Protein AF-0000000084465884 (afdb_homodimer)

Secondary structure (DSSP, 8-state):
-PPPHHHHHHHHHHHHHHHHTSGGGGGGEEEEEEEEETTEEEEHHHHHHHHHHHHTTTEEEEEEEEEEEEB-TT-TTEEEEEEEEEEEETTT--EEEEEEEEEEEEEETTEEEEEEEEE---HHHHHHHHT------/-PPPHHHHHHHHHHHHHHHHTSGGGGGGEEEEEEEEETTEEEEHHHHHHHHHHHHTTTEEEEEEEEEEEEB-TT-TTEEEEEEEEEEEETTT--EEEEEEEEEEEEEETTEEEEEEEEE---HHHHHHHHT------

Structure (mmCIF, N/CA/C/O backbone):
data_AF-0000000084465884-model_v1
#
loop_
_entity.id
_entity.type
_entity.pdbx_description
1 polymer 'SnoaL-like domain-containing protein'
#
loop_
_atom_site.group_PDB
_atom_site.id
_atom_site.type_symbol
_atom_site.label_atom_id
_atom_site.label_alt_id
_atom_site.label_comp_id
_atom_site.label_asym_id
_atom_site.label_entity_id
_atom_site.label_seq_id
_atom_site.pdbx_PDB_ins_code
_atom_site.Cartn_x
_atom_site.Cartn_y
_atom_site.Cartn_z
_atom_site.occupancy
_atom_site.B_iso_or_equiv
_atom_site.auth_seq_id
_atom_site.auth_comp_id
_atom_site.auth_asym_id
_atom_site.auth_atom_id
_atom_site.pdbx_PDB_model_num
ATOM 1 N N . MET A 1 1 ? -11.398 6.207 -17.531 1 65.5 1 MET A N 1
ATOM 2 C CA . MET A 1 1 ? -11.453 4.797 -17.906 1 65.5 1 MET A CA 1
ATOM 3 C C . MET A 1 1 ? -12.055 3.953 -16.797 1 65.5 1 MET A C 1
ATOM 5 O O . MET A 1 1 ? -11.875 4.266 -15.617 1 65.5 1 MET A O 1
ATOM 9 N N . SER A 1 2 ? -13.055 3.006 -17.219 1 83.06 2 SER A N 1
ATOM 10 C CA . SER A 1 2 ? -13.742 2.141 -16.266 1 83.06 2 SER A CA 1
ATOM 11 C C . SER A 1 2 ? -13.125 0.746 -16.234 1 83.06 2 SER A C 1
ATOM 13 O O . SER A 1 2 ? -12.422 0.354 -17.172 1 83.06 2 SER A O 1
ATOM 15 N N . LEU A 1 3 ? -13.141 0.113 -15.148 1 89.25 3 LEU A N 1
ATOM 16 C CA . LEU A 1 3 ? -12.719 -1.274 -14.984 1 89.25 3 LEU A CA 1
ATOM 17 C C . LEU A 1 3 ? -13.555 -2.201 -15.859 1 89.25 3 LEU A C 1
ATOM 19 O O . LEU A 1 3 ? -14.781 -2.242 -15.742 1 89.25 3 LEU A O 1
ATOM 23 N N . SER A 1 4 ? -12.875 -2.895 -16.812 1 91.31 4 SER A N 1
ATOM 24 C CA . SER A 1 4 ? -13.609 -3.83 -17.656 1 91.31 4 SER A CA 1
ATOM 25 C C . SER A 1 4 ? -14.016 -5.078 -16.875 1 91.31 4 SER A C 1
ATOM 27 O O . SER A 1 4 ? -13.305 -5.5 -15.961 1 91.31 4 SER A O 1
ATOM 29 N N . PRO A 1 5 ? -15.125 -5.715 -17.266 1 93.88 5 PRO A N 1
ATOM 30 C CA . PRO A 1 5 ? -15.523 -6.961 -16.609 1 93.88 5 PRO A CA 1
ATOM 31 C C . PRO A 1 5 ? -14.461 -8.055 -16.703 1 93.88 5 PRO A C 1
ATOM 33 O O . PRO A 1 5 ? -14.297 -8.844 -15.781 1 93.88 5 PRO A O 1
ATOM 36 N N . GLU A 1 6 ? -13.781 -8.078 -17.859 1 94.38 6 GLU A N 1
ATOM 37 C CA . GLU A 1 6 ? -12.742 -9.086 -18.062 1 94.38 6 GLU A CA 1
ATOM 38 C C . GLU A 1 6 ? -11.586 -8.883 -17.078 1 94.38 6 GLU A C 1
ATOM 40 O O . GLU A 1 6 ? -11.102 -9.844 -16.484 1 94.38 6 GLU A O 1
ATOM 45 N N . ARG A 1 7 ? -11.156 -7.672 -16.969 1 95.25 7 ARG A N 1
ATOM 46 C CA . ARG A 1 7 ? -10.07 -7.367 -16.047 1 95.25 7 ARG A CA 1
ATOM 47 C C . ARG A 1 7 ? -10.484 -7.629 -14.609 1 95.25 7 ARG A C 1
ATOM 49 O O . ARG A 1 7 ? -9.695 -8.141 -13.812 1 95.25 7 ARG A O 1
ATOM 56 N N . LYS A 1 8 ? -11.703 -7.254 -14.289 1 95.94 8 LYS A N 1
ATOM 57 C CA . LYS A 1 8 ? -12.227 -7.527 -12.953 1 95.94 8 LYS A CA 1
ATOM 58 C C . LYS A 1 8 ? -12.203 -9.023 -12.648 1 95.94 8 LYS A C 1
ATOM 60 O O . LYS A 1 8 ? -11.781 -9.438 -11.562 1 95.94 8 LYS A O 1
ATOM 65 N N . ALA A 1 9 ? -12.664 -9.789 -13.555 1 96.88 9 ALA A N 1
ATOM 66 C CA . ALA A 1 9 ? -12.703 -11.242 -13.383 1 96.88 9 ALA A CA 1
ATOM 67 C C . ALA A 1 9 ? -11.297 -11.805 -13.188 1 96.88 9 ALA A C 1
ATOM 69 O O . ALA A 1 9 ? -11.102 -12.734 -12.398 1 96.88 9 ALA A O 1
ATOM 70 N N . LEU A 1 10 ? -10.328 -11.234 -13.953 1 96.88 10 LEU A N 1
ATOM 71 C CA . LEU A 1 10 ? -8.945 -11.672 -13.82 1 96.88 10 LEU A CA 1
ATOM 72 C C . LEU A 1 10 ? -8.414 -11.375 -12.43 1 96.88 10 LEU A C 1
ATOM 74 O O . LEU A 1 10 ? -7.742 -12.219 -11.82 1 96.88 10 LEU A O 1
ATOM 78 N N . VAL A 1 11 ? -8.703 -10.227 -11.898 1 98 11 VAL A N 1
ATOM 79 C CA . VAL A 1 11 ? -8.25 -9.852 -10.562 1 98 11 VAL A CA 1
ATOM 80 C C . VAL A 1 11 ? -8.891 -10.758 -9.516 1 98 11 VAL A C 1
ATOM 82 O O . VAL A 1 11 ? -8.219 -11.25 -8.609 1 98 11 VAL A O 1
ATOM 85 N N . GLU A 1 12 ? -10.188 -10.977 -9.633 1 97.69 12 GLU A N 1
ATOM 86 C CA . GLU A 1 12 ? -10.891 -11.852 -8.703 1 97.69 12 GLU A CA 1
ATOM 87 C C . GLU A 1 12 ? -10.312 -13.258 -8.727 1 97.69 12 GLU A C 1
ATOM 89 O O . GLU A 1 12 ? -10.094 -13.867 -7.68 1 97.69 12 GLU A O 1
ATOM 94 N N . GLU A 1 13 ? -10.039 -13.781 -9.891 1 96.94 13 GLU A N 1
ATOM 95 C CA . GLU A 1 13 ? -9.453 -15.109 -10.016 1 96.94 13 GLU A CA 1
ATOM 96 C C . GLU A 1 13 ? -8.047 -15.156 -9.422 1 96.94 13 GLU A C 1
ATOM 98 O O . GLU A 1 13 ? -7.652 -16.156 -8.828 1 96.94 13 GLU A O 1
ATOM 103 N N . PHE A 1 14 ? -7.285 -14.133 -9.602 1 97.62 14 PHE A N 1
ATOM 104 C CA . PHE A 1 14 ? -5.93 -14.062 -9.062 1 97.62 14 PHE A CA 1
ATOM 105 C C . PHE A 1 14 ? -5.934 -14.281 -7.559 1 97.62 14 PHE A C 1
ATOM 107 O O . PHE A 1 14 ? -5.195 -15.133 -7.051 1 97.62 14 PHE A O 1
ATOM 114 N N . TYR A 1 15 ? -6.777 -13.617 -6.855 1 97.31 15 TYR A N 1
ATOM 115 C CA . TYR A 1 15 ? -6.773 -13.742 -5.402 1 97.31 15 TYR A CA 1
ATOM 116 C C . TYR A 1 15 ? -7.422 -15.047 -4.969 1 97.31 15 TYR A C 1
ATOM 118 O O . TYR A 1 15 ? -7.004 -15.664 -3.984 1 97.31 15 TYR A O 1
ATOM 126 N N . ALA A 1 16 ? -8.453 -15.523 -5.699 1 95.62 16 ALA A N 1
ATOM 127 C CA . ALA A 1 16 ? -9.047 -16.828 -5.402 1 95.62 16 ALA A CA 1
ATOM 128 C C . ALA A 1 16 ? -8.023 -17.938 -5.555 1 95.62 16 ALA A C 1
ATOM 130 O O . ALA A 1 16 ? -7.938 -18.828 -4.707 1 95.62 16 ALA A O 1
ATOM 131 N N . SER A 1 17 ? -7.25 -17.891 -6.629 1 94.81 17 SER A N 1
ATOM 132 C CA . SER A 1 17 ? -6.23 -18.906 -6.859 1 94.81 17 SER A CA 1
ATOM 133 C C . SER A 1 17 ? -5.105 -18.812 -5.836 1 94.81 17 SER A C 1
ATOM 135 O O . SER A 1 17 ? -4.523 -19.812 -5.445 1 94.81 17 SER A O 1
ATOM 137 N N . SER A 1 18 ? -4.742 -17.625 -5.449 1 93.75 18 SER A N 1
ATOM 138 C CA . SER A 1 18 ? -3.756 -17.422 -4.391 1 93.75 18 SER A CA 1
ATOM 139 C C . SER A 1 18 ? -4.156 -18.172 -3.119 1 93.75 18 SER A C 1
ATOM 141 O O . SER A 1 18 ? -3.322 -18.812 -2.482 1 93.75 18 SER A O 1
ATOM 143 N N . ASP A 1 19 ? -5.434 -18.094 -2.793 1 94.31 19 ASP A N 1
ATOM 144 C CA . ASP A 1 19 ? -5.945 -18.703 -1.575 1 94.31 19 ASP A CA 1
ATOM 145 C C . ASP A 1 19 ? -5.984 -20.234 -1.709 1 94.31 19 ASP A C 1
ATOM 147 O O . ASP A 1 19 ? -5.789 -20.953 -0.727 1 94.31 19 ASP A O 1
ATOM 151 N N . ARG A 1 20 ? -6.266 -20.719 -2.922 1 90.56 20 ARG A N 1
ATOM 152 C CA . ARG A 1 20 ? -6.301 -22.172 -3.148 1 90.56 20 ARG A CA 1
ATOM 153 C C . ARG A 1 20 ? -4.91 -22.781 -2.992 1 90.56 20 ARG A C 1
ATOM 155 O O . ARG A 1 20 ? -4.781 -23.969 -2.744 1 90.56 20 ARG A O 1
ATOM 162 N N . ALA A 1 21 ? -3.934 -21.969 -3.154 1 83 21 ALA A N 1
ATOM 163 C CA . ALA A 1 21 ? -2.543 -22.375 -2.951 1 83 21 ALA A CA 1
ATOM 164 C C . ALA A 1 21 ? -2.174 -23.547 -3.863 1 83 21 ALA A C 1
ATOM 166 O O . ALA A 1 21 ? -1.492 -24.484 -3.438 1 83 21 ALA A O 1
ATOM 167 N N . ASP A 1 22 ? -2.68 -23.578 -4.98 1 83.88 22 ASP A N 1
ATOM 168 C CA . ASP A 1 22 ? -2.277 -24.625 -5.918 1 83.88 22 ASP A CA 1
ATOM 169 C C . ASP A 1 22 ? -1.574 -24.016 -7.137 1 83.88 22 ASP A C 1
ATOM 171 O O . ASP A 1 22 ? -1.42 -22.797 -7.238 1 83.88 22 ASP A O 1
ATOM 175 N N . ASP A 1 23 ? -1.144 -24.844 -8.094 1 86.81 23 ASP A N 1
ATOM 176 C CA . ASP A 1 23 ? -0.248 -24.422 -9.172 1 86.81 23 ASP A CA 1
ATOM 177 C C . ASP A 1 23 ? -0.99 -23.578 -10.211 1 86.81 23 ASP A C 1
AT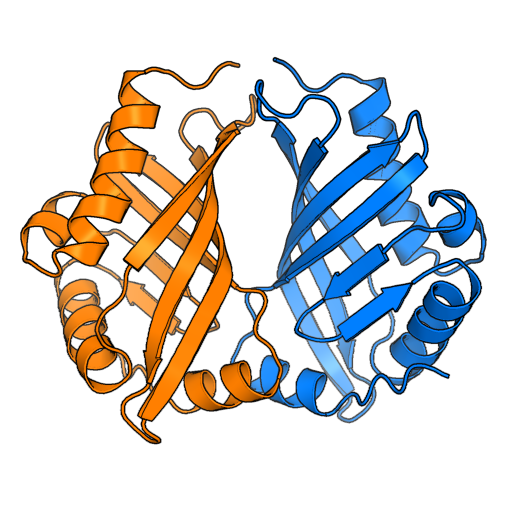OM 179 O O . ASP A 1 23 ? -0.367 -22.938 -11.055 1 86.81 23 ASP A O 1
ATOM 183 N N . SER A 1 24 ? -2.271 -23.594 -10.109 1 90.94 24 SER A N 1
ATOM 184 C CA . SER A 1 24 ? -2.996 -22.766 -11.07 1 90.94 24 SER A CA 1
ATOM 185 C C . SER A 1 24 ? -2.652 -21.281 -10.898 1 90.94 24 SER A C 1
ATOM 187 O O . SER A 1 24 ? -2.773 -20.5 -11.844 1 90.94 24 SER A O 1
ATOM 189 N N . TRP A 1 25 ? -2.283 -20.906 -9.703 1 95.44 25 TRP A N 1
ATOM 190 C CA . TRP A 1 25 ? -1.841 -19.531 -9.422 1 95.44 25 TRP A CA 1
ATOM 191 C C . TRP A 1 25 ? -0.67 -19.156 -10.312 1 95.44 25 TRP A C 1
ATOM 193 O O . TRP A 1 25 ? -0.617 -18.031 -10.828 1 95.44 25 TRP A O 1
ATOM 203 N N . LEU A 1 26 ? 0.234 -20.062 -10.57 1 95.81 26 LEU A N 1
ATOM 204 C CA . LEU A 1 26 ? 1.413 -19.797 -11.391 1 95.81 26 LEU A CA 1
ATOM 205 C C . LEU A 1 26 ? 1.019 -19.516 -12.836 1 95.81 26 LEU A C 1
ATOM 207 O O . LEU A 1 26 ? 1.711 -18.766 -13.531 1 95.81 26 LEU A O 1
ATOM 211 N N . ASP A 1 27 ? -0.089 -20.047 -13.242 1 95.69 27 ASP A N 1
ATOM 212 C CA . ASP A 1 27 ? -0.541 -19.906 -14.617 1 95.69 27 ASP A CA 1
ATOM 213 C C . ASP A 1 27 ? -1.027 -18.484 -14.883 1 95.69 27 ASP A C 1
ATOM 215 O O . ASP A 1 27 ? -1.216 -18.094 -16.047 1 95.69 27 ASP A O 1
ATOM 219 N N . MET A 1 28 ? -1.22 -17.719 -13.914 1 97.44 28 MET A N 1
ATOM 220 C CA . MET A 1 28 ? -1.746 -16.359 -14.062 1 97.44 28 MET A CA 1
ATOM 221 C C . MET A 1 28 ? -0.644 -15.391 -14.469 1 97.44 28 MET A C 1
ATOM 223 O O . MET A 1 28 ? -0.926 -14.266 -14.891 1 97.44 28 MET A O 1
ATOM 227 N N . PHE A 1 29 ? 0.603 -15.828 -14.445 1 98.19 29 PHE A N 1
ATOM 228 C CA . PHE A 1 29 ? 1.726 -14.914 -14.625 1 98.19 29 PHE A CA 1
ATOM 229 C C . PHE A 1 29 ? 2.418 -15.164 -15.961 1 98.19 29 PHE A C 1
ATOM 231 O O . PHE A 1 29 ? 2.387 -16.281 -16.484 1 98.19 29 PHE A O 1
ATOM 238 N N . THR A 1 30 ? 3.008 -14.102 -16.516 1 98.5 30 THR A N 1
ATOM 239 C CA . THR A 1 30 ? 3.967 -14.297 -17.594 1 98.5 30 THR A CA 1
ATOM 240 C C . THR A 1 30 ? 5.207 -15.031 -17.094 1 98.5 30 THR A C 1
ATOM 242 O O . THR A 1 30 ? 5.523 -14.984 -15.906 1 98.5 30 THR A O 1
ATOM 245 N N . PRO A 1 31 ? 5.945 -15.656 -17.953 1 97.62 31 PRO A N 1
ATOM 246 C CA . PRO A 1 31 ? 7.102 -16.438 -17.516 1 97.62 31 PRO A CA 1
ATOM 247 C C . PRO A 1 31 ? 8.188 -15.586 -16.875 1 97.62 31 PRO A C 1
ATOM 249 O O . PRO A 1 31 ? 9 -16.094 -16.094 1 97.62 31 PRO A O 1
ATOM 252 N N . ASP A 1 32 ? 8.203 -14.305 -17.188 1 97.56 32 ASP A N 1
ATOM 253 C CA . ASP A 1 32 ? 9.227 -13.414 -16.656 1 97.56 32 ASP A CA 1
ATOM 254 C C . ASP A 1 32 ? 8.648 -12.469 -15.602 1 97.56 32 ASP A C 1
ATOM 256 O O . ASP A 1 32 ? 9.203 -11.398 -15.344 1 97.56 32 ASP A O 1
ATOM 260 N N . CYS A 1 33 ? 7.551 -12.797 -15.039 1 97.88 33 CYS A N 1
ATOM 261 C CA . CYS A 1 33 ? 6.863 -11.938 -14.086 1 97.88 33 CYS A CA 1
ATOM 262 C C . CYS A 1 33 ? 7.777 -11.578 -12.914 1 97.88 33 CYS A C 1
ATOM 264 O O . CYS A 1 33 ? 8.719 -12.312 -12.617 1 97.88 33 CYS A O 1
ATOM 266 N N . VAL A 1 34 ? 7.52 -10.445 -12.32 1 96.56 34 VAL A N 1
ATOM 267 C CA . VAL A 1 34 ? 8.203 -10 -11.109 1 96.56 34 VAL A CA 1
ATOM 268 C C . VAL A 1 34 ? 7.176 -9.742 -10.008 1 96.56 34 VAL A C 1
ATOM 270 O O . VAL A 1 34 ? 6.16 -9.078 -10.234 1 96.56 34 VAL A O 1
ATOM 273 N N . ILE A 1 35 ? 7.406 -10.297 -8.812 1 93.88 35 ILE A N 1
ATOM 274 C CA . ILE A 1 35 ? 6.648 -9.945 -7.621 1 93.88 35 ILE A CA 1
ATOM 275 C C . ILE A 1 35 ? 7.555 -9.219 -6.629 1 93.88 35 ILE A C 1
ATOM 277 O O . ILE A 1 35 ? 8.68 -9.656 -6.371 1 93.88 35 ILE A O 1
ATOM 281 N N . ASP A 1 36 ? 7.074 -8.078 -6.219 1 89.69 36 ASP A N 1
ATOM 282 C CA . ASP A 1 36 ? 7.762 -7.293 -5.191 1 89.69 36 ASP A CA 1
ATOM 283 C C . ASP A 1 36 ? 6.898 -7.152 -3.939 1 89.69 36 ASP A C 1
ATOM 285 O O . ASP A 1 36 ? 5.75 -6.715 -4.016 1 89.69 36 ASP A O 1
ATOM 289 N N . PHE A 1 37 ? 7.516 -7.562 -2.787 1 79.94 37 PHE A N 1
ATOM 290 C CA . PHE A 1 37 ? 6.824 -7.488 -1.507 1 79.94 37 PHE A CA 1
ATOM 291 C C . PHE A 1 37 ? 7.801 -7.191 -0.376 1 79.94 37 PHE A C 1
ATOM 293 O O . PHE A 1 37 ? 8.617 -8.039 -0.016 1 79.94 37 PHE A O 1
ATOM 300 N N . SER A 1 38 ? 7.613 -6.012 0.202 1 67.25 38 SER A N 1
ATOM 301 C CA . SER A 1 38 ? 8.297 -5.672 1.442 1 67.25 38 SER A CA 1
ATOM 302 C C . SER A 1 38 ? 9.766 -6.082 1.394 1 67.25 38 SER A C 1
ATOM 304 O O . SER A 1 38 ? 10.266 -6.742 2.307 1 67.25 38 SER A O 1
ATOM 306 N N . GLY A 1 39 ? 10.461 -5.762 0.298 1 67.19 39 GLY A N 1
ATOM 307 C CA . GLY A 1 39 ? 11.883 -6.035 0.191 1 67.19 39 GLY A CA 1
ATOM 308 C C . GLY A 1 39 ? 12.188 -7.391 -0.428 1 67.19 39 GLY A C 1
ATOM 309 O O . GLY A 1 39 ? 13.336 -7.695 -0.732 1 67.19 39 GLY A O 1
ATOM 310 N N . VAL A 1 40 ? 11.234 -8.242 -0.575 1 71.38 40 VAL A N 1
ATOM 311 C CA . VAL A 1 40 ? 11.398 -9.531 -1.248 1 71.38 40 VAL A CA 1
ATOM 312 C C . VAL A 1 40 ? 11.016 -9.398 -2.721 1 71.38 40 VAL A C 1
ATOM 314 O O . VAL A 1 40 ? 9.977 -8.82 -3.049 1 71.38 40 VAL A O 1
ATOM 317 N N . THR A 1 41 ? 11.961 -9.844 -3.539 1 85.81 41 THR A N 1
ATOM 318 C CA . THR A 1 41 ? 11.672 -9.828 -4.969 1 85.81 41 THR A CA 1
ATOM 319 C C . THR A 1 41 ? 11.828 -11.227 -5.562 1 85.81 41 THR A C 1
ATOM 321 O O . THR A 1 41 ? 12.828 -11.906 -5.312 1 85.81 41 THR A O 1
ATOM 324 N N . ALA A 1 42 ? 10.789 -11.758 -6.25 1 91.88 42 ALA A N 1
ATOM 325 C CA . ALA A 1 42 ? 10.82 -13.016 -6.988 1 91.88 42 ALA A CA 1
ATOM 326 C C . ALA A 1 42 ? 10.625 -12.781 -8.484 1 91.88 42 ALA A C 1
ATOM 328 O O . ALA A 1 42 ? 9.805 -11.961 -8.883 1 91.88 42 ALA A O 1
ATOM 329 N N . ARG A 1 43 ? 11.445 -13.5 -9.305 1 95.56 43 ARG A N 1
ATOM 330 C CA . ARG A 1 43 ? 11.391 -13.344 -10.75 1 95.56 43 ARG A CA 1
ATOM 331 C C . ARG A 1 43 ? 11.227 -14.688 -11.445 1 95.56 43 ARG A C 1
ATOM 333 O O . ARG A 1 43 ? 12.016 -15.602 -11.234 1 95.56 43 ARG A O 1
ATOM 340 N N . GLY A 1 44 ? 10.234 -14.656 -12.258 1 95.62 44 GLY A N 1
ATOM 341 C CA . GLY A 1 44 ? 10.039 -15.852 -13.062 1 95.62 44 GLY A CA 1
ATOM 342 C C . GLY A 1 44 ? 9.359 -16.984 -12.305 1 95.62 44 GLY A C 1
ATOM 343 O O . GLY A 1 44 ? 9.281 -16.953 -11.07 1 95.62 44 GLY A O 1
ATOM 344 N N . THR A 1 45 ? 8.938 -17.953 -13.047 1 94.25 45 THR A N 1
ATOM 345 C CA . THR A 1 45 ? 8.078 -19.016 -12.547 1 94.25 45 THR A CA 1
ATOM 346 C C . THR A 1 45 ? 8.766 -19.781 -11.422 1 94.25 45 THR A C 1
ATOM 348 O O . THR A 1 45 ? 8.148 -20.078 -10.391 1 94.25 45 THR A O 1
ATOM 351 N N . GLU A 1 46 ? 9.984 -20.062 -11.562 1 93.19 46 GLU A N 1
ATOM 352 C CA . GLU A 1 46 ? 10.68 -20.875 -10.57 1 93.19 46 GLU A CA 1
ATOM 353 C C . GLU A 1 46 ? 10.836 -20.141 -9.25 1 93.19 46 GLU A C 1
ATOM 355 O O . GLU A 1 46 ? 10.602 -20.703 -8.18 1 93.19 46 GLU A O 1
ATOM 360 N N . GLN A 1 47 ? 11.195 -18.906 -9.367 1 93.5 47 GLN A N 1
ATOM 361 C CA . GLN A 1 47 ? 11.336 -18.141 -8.133 1 93.5 47 GLN A CA 1
ATOM 362 C C . GLN A 1 47 ? 9.977 -17.891 -7.484 1 93.5 47 GLN A C 1
ATOM 364 O O . GLN A 1 47 ? 9.867 -17.859 -6.254 1 93.5 47 GLN A O 1
ATOM 369 N N . LEU A 1 48 ? 8.945 -17.734 -8.281 1 93.25 48 LEU A N 1
ATOM 370 C CA . LEU A 1 48 ? 7.609 -17.578 -7.727 1 93.25 48 LEU A CA 1
ATOM 371 C C . LEU A 1 48 ? 7.164 -18.844 -7 1 93.25 48 LEU A C 1
ATOM 373 O O . LEU A 1 48 ? 6.586 -18.766 -5.914 1 93.25 48 LEU A O 1
ATOM 377 N N . ARG A 1 49 ? 7.445 -19.938 -7.641 1 91.5 49 ARG A N 1
ATOM 378 C CA . ARG A 1 49 ? 7.137 -21.219 -6.992 1 91.5 49 ARG A CA 1
ATOM 379 C C . ARG A 1 49 ? 7.859 -21.328 -5.652 1 91.5 49 ARG A C 1
ATOM 381 O O . ARG A 1 49 ? 7.25 -21.703 -4.645 1 91.5 49 ARG A O 1
ATOM 388 N N . HIS A 1 50 ? 9.102 -21 -5.664 1 90.19 50 HIS A N 1
ATOM 389 C CA . HIS A 1 50 ? 9.906 -21.062 -4.445 1 90.19 50 HIS A CA 1
ATOM 390 C C . HIS A 1 50 ? 9.375 -20.109 -3.381 1 90.19 50 HIS A C 1
ATOM 392 O O . HIS A 1 50 ? 9.312 -20.469 -2.201 1 90.19 50 HIS A O 1
ATOM 398 N N . MET A 1 51 ? 9.023 -18.953 -3.791 1 88.25 51 MET A N 1
ATOM 399 C CA . MET A 1 51 ? 8.461 -17.969 -2.869 1 88.25 51 MET A CA 1
ATOM 400 C C . MET A 1 51 ? 7.219 -18.516 -2.18 1 88.25 51 MET A C 1
ATOM 402 O O . MET A 1 51 ? 7.047 -18.359 -0.971 1 88.25 51 MET A O 1
ATOM 406 N N . ARG A 1 52 ? 6.355 -19.156 -2.936 1 88.44 52 ARG A N 1
ATOM 407 C CA . ARG A 1 52 ? 5.141 -19.734 -2.359 1 88.44 52 ARG A CA 1
ATOM 408 C C . ARG A 1 52 ? 5.477 -20.859 -1.387 1 88.44 52 ARG A C 1
ATOM 410 O O . ARG A 1 52 ? 4.84 -21 -0.34 1 88.44 52 ARG A O 1
ATOM 417 N N . GLU A 1 53 ? 6.465 -21.641 -1.741 1 87.31 53 GLU A N 1
ATOM 418 C CA . GLU A 1 53 ? 6.887 -22.75 -0.88 1 87.31 53 GLU A CA 1
ATOM 419 C C . GLU A 1 53 ? 7.434 -22.234 0.448 1 87.31 53 GLU A C 1
ATOM 421 O O . GLU A 1 53 ? 7.082 -22.75 1.512 1 87.31 53 GLU A O 1
ATOM 426 N N . VAL A 1 54 ? 8.219 -21.25 0.353 1 84.5 54 VAL A N 1
ATOM 427 C CA . VAL A 1 54 ? 8.805 -20.656 1.552 1 84.5 54 VAL A CA 1
ATOM 428 C C . VAL A 1 54 ? 7.719 -19.953 2.365 1 84.5 54 VAL A C 1
ATOM 430 O O . VAL A 1 54 ? 7.676 -20.094 3.592 1 84.5 54 VAL A O 1
ATOM 433 N N . GLY A 1 55 ? 6.832 -19.266 1.6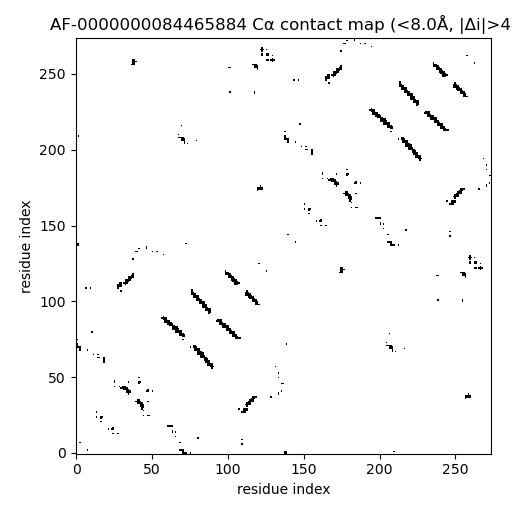89 1 85 55 GLY A N 1
ATOM 434 C CA . GLY A 1 55 ? 5.758 -18.562 2.373 1 85 55 GLY A CA 1
ATOM 435 C C . GLY A 1 55 ? 4.844 -19.484 3.156 1 85 55 GLY A C 1
ATOM 436 O O . GLY A 1 55 ? 4.363 -19.125 4.23 1 85 55 GLY A O 1
ATOM 437 N N . ALA A 1 56 ? 4.746 -20.688 2.65 1 86.75 56 ALA A N 1
ATOM 438 C CA . ALA A 1 56 ? 3.859 -21.656 3.291 1 86.75 56 ALA A CA 1
ATOM 439 C C . ALA A 1 56 ? 4.457 -22.172 4.598 1 86.75 56 ALA A C 1
ATOM 441 O O . ALA A 1 56 ? 3.762 -22.797 5.402 1 86.75 56 ALA A O 1
ATOM 442 N N . LYS A 1 57 ? 5.688 -21.859 4.77 1 87.56 57 LYS A N 1
ATOM 443 C CA . LYS A 1 57 ? 6.336 -22.25 6.02 1 87.56 57 LYS A CA 1
ATOM 444 C C . LYS A 1 57 ? 6.246 -21.141 7.059 1 87.56 57 LYS A C 1
ATOM 446 O O . LYS A 1 57 ? 6.594 -21.344 8.227 1 87.56 57 LYS A O 1
ATOM 451 N N . VAL A 1 58 ? 5.762 -20.031 6.637 1 84.25 58 VAL A N 1
ATOM 452 C CA . VAL A 1 58 ? 5.691 -18.875 7.523 1 84.25 58 VAL A CA 1
ATOM 453 C C . VAL A 1 58 ? 4.234 -18.594 7.883 1 84.25 58 VAL A C 1
ATOM 455 O O . VAL A 1 58 ? 3.91 -18.359 9.047 1 84.25 58 VAL A O 1
ATOM 458 N N . VAL A 1 59 ? 3.395 -18.531 6.922 1 87.94 59 VAL A N 1
ATOM 459 C CA . VAL A 1 59 ? 1.978 -18.25 7.121 1 87.94 59 VAL A CA 1
ATOM 460 C C . VAL A 1 59 ? 1.137 -19.344 6.453 1 87.94 59 VAL A C 1
ATOM 462 O O . VAL A 1 59 ? 1.512 -19.859 5.402 1 87.94 59 VAL A O 1
ATOM 465 N N . GLN A 1 60 ? 0.017 -19.625 7.059 1 91.62 60 GLN A N 1
ATOM 466 C CA . GLN A 1 60 ? -0.952 -20.578 6.52 1 91.62 60 GLN A CA 1
ATOM 467 C C . GLN A 1 60 ? -2.375 -20.047 6.645 1 91.62 60 GLN A C 1
ATOM 469 O O . GLN A 1 60 ? -2.592 -18.969 7.211 1 91.62 60 GLN A O 1
ATOM 474 N N . ASN A 1 61 ? -3.326 -20.781 6.023 1 94.31 61 ASN A N 1
ATOM 475 C CA . ASN A 1 61 ? -4.746 -20.438 6.07 1 94.31 61 ASN A CA 1
ATOM 476 C C . ASN A 1 61 ? -5.004 -19.016 5.586 1 94.31 61 ASN A C 1
ATOM 478 O O . ASN A 1 61 ? -5.719 -18.266 6.238 1 94.31 61 ASN A O 1
ATOM 482 N N . ARG A 1 62 ? -4.348 -18.734 4.602 1 93.81 62 ARG A N 1
ATOM 483 C CA . ARG A 1 62 ? -4.523 -17.406 4.051 1 93.81 62 ARG A CA 1
ATOM 484 C C . ARG A 1 62 ? -5.852 -17.281 3.316 1 93.81 62 ARG A C 1
ATOM 486 O O . ARG A 1 62 ? -6.219 -18.156 2.533 1 93.81 62 ARG A O 1
ATOM 493 N N . VAL A 1 63 ? -6.586 -16.188 3.568 1 96.62 63 VAL A N 1
ATOM 494 C CA . VAL A 1 63 ? -7.816 -15.828 2.867 1 96.62 63 VAL A CA 1
ATOM 495 C C . VAL A 1 63 ? -7.793 -14.352 2.498 1 96.62 63 VAL A C 1
ATOM 497 O O . VAL A 1 63 ? -7.75 -13.484 3.377 1 96.62 63 VAL A O 1
ATOM 500 N N . HIS A 1 64 ? -7.77 -14.086 1.231 1 97.25 64 HIS A N 1
ATOM 501 C CA . HIS A 1 64 ? -7.848 -12.711 0.744 1 97.25 64 HIS A CA 1
ATOM 502 C C . HIS A 1 64 ? -9.297 -12.266 0.578 1 97.25 64 HIS A C 1
ATOM 504 O O . HIS A 1 64 ? -10.125 -13.016 0.05 1 97.25 64 HIS A O 1
ATOM 510 N N . TYR A 1 65 ? -9.586 -11.148 1.009 1 98 65 TYR A N 1
ATOM 511 C CA . TYR A 1 65 ? -10.844 -10.453 0.769 1 98 65 TYR A CA 1
ATOM 512 C C . TYR A 1 65 ? -10.633 -9.227 -0.106 1 98 65 TYR A C 1
ATOM 514 O O . TYR A 1 65 ? -10.07 -8.219 0.346 1 98 65 TYR A O 1
ATOM 522 N N . LEU A 1 66 ? -11.039 -9.367 -1.355 1 98.06 66 LEU A N 1
ATOM 523 C CA . LEU A 1 66 ? -10.938 -8.25 -2.285 1 98.06 66 LEU A CA 1
ATOM 524 C C . LEU A 1 66 ? -12.023 -7.215 -2.006 1 98.06 66 LEU A C 1
ATOM 526 O O . LEU A 1 66 ? -13.211 -7.531 -2.043 1 98.06 66 LEU A O 1
ATOM 530 N N . ASP A 1 67 ? -11.664 -5.988 -1.693 1 97.88 67 ASP A N 1
ATOM 531 C CA . ASP A 1 67 ? -12.633 -4.93 -1.43 1 97.88 67 ASP A CA 1
ATOM 532 C C . ASP A 1 67 ? -12.961 -4.152 -2.705 1 97.88 67 ASP A C 1
ATOM 534 O O . ASP A 1 67 ? -14.125 -4.031 -3.078 1 97.88 67 ASP A O 1
ATOM 538 N N . ASP A 1 68 ? -11.898 -3.635 -3.375 1 97.62 68 ASP A N 1
ATOM 539 C CA . ASP A 1 68 ? -12.109 -2.781 -4.543 1 97.62 68 ASP A CA 1
ATOM 540 C C . ASP A 1 68 ? -10.969 -2.926 -5.543 1 97.62 68 ASP A C 1
ATOM 542 O O . ASP A 1 68 ? -9.859 -3.328 -5.176 1 97.62 68 ASP A O 1
ATOM 546 N N . VAL A 1 69 ? -11.242 -2.625 -6.758 1 98.12 69 VAL A N 1
ATOM 547 C CA . VAL A 1 69 ? -10.266 -2.502 -7.832 1 98.12 69 VAL A CA 1
ATOM 548 C C . VAL A 1 69 ? -10.281 -1.078 -8.391 1 98.12 69 VAL A C 1
ATOM 550 O O . VAL A 1 69 ? -11.352 -0.508 -8.625 1 98.12 69 VAL A O 1
ATOM 553 N N . TRP A 1 70 ? -9.125 -0.526 -8.539 1 97.75 70 TRP A N 1
ATOM 554 C CA . TRP A 1 70 ? -8.93 0.871 -8.914 1 97.75 70 TRP A CA 1
ATOM 555 C C . TRP A 1 70 ? -8.258 0.98 -10.281 1 97.75 70 TRP A C 1
ATOM 557 O O . TRP A 1 70 ? -7.387 0.173 -10.617 1 97.75 70 TRP A O 1
ATOM 567 N N . VAL A 1 71 ? -8.641 1.99 -11.008 1 97.38 71 VAL A N 1
ATOM 568 C CA . VAL A 1 71 ? -8.109 2.156 -12.359 1 97.38 71 VAL A CA 1
ATOM 569 C C . VAL A 1 71 ? -7.504 3.551 -12.508 1 97.38 71 VAL A C 1
ATOM 571 O O . VAL A 1 71 ? -7.789 4.445 -11.711 1 97.38 71 VAL A O 1
ATOM 574 N N . CYS A 1 72 ? -6.613 3.703 -13.391 1 95.88 72 CYS A N 1
ATOM 575 C CA . CYS A 1 72 ? -5.961 4.941 -13.797 1 95.88 72 CYS A CA 1
ATOM 576 C C . CYS A 1 72 ? -5.906 5.055 -15.32 1 95.88 72 CYS A C 1
ATOM 578 O O . CYS A 1 72 ? -5.391 4.164 -15.992 1 95.88 72 CYS A O 1
ATOM 580 N N . GLY A 1 73 ? -6.473 6.129 -15.852 1 91.69 73 GLY A N 1
ATOM 581 C CA . GLY A 1 73 ? -6.539 6.324 -17.297 1 91.69 73 GLY A CA 1
ATOM 582 C C . GLY A 1 73 ? -5.18 6.305 -17.969 1 91.69 73 GLY A C 1
ATOM 583 O O . GLY A 1 73 ? -5.059 5.898 -19.125 1 91.69 73 GLY A O 1
ATOM 584 N N . ARG A 1 74 ? -4.156 6.711 -17.281 1 93.5 74 ARG A N 1
ATOM 585 C CA . ARG A 1 74 ? -2.809 6.793 -17.844 1 93.5 74 ARG A CA 1
ATOM 586 C C . ARG A 1 74 ? -2.152 5.418 -17.906 1 93.5 74 ARG A C 1
ATOM 588 O O . ARG A 1 74 ? -1.111 5.25 -18.547 1 93.5 74 ARG A O 1
ATOM 595 N N . LEU A 1 75 ? -2.744 4.441 -17.234 1 96 75 LEU A N 1
ATOM 596 C CA . LEU A 1 75 ? -2.172 3.104 -17.125 1 96 75 LEU A CA 1
ATOM 597 C C . LEU A 1 75 ? -3.232 2.037 -17.391 1 96 75 LEU A C 1
ATOM 599 O O . LEU A 1 75 ? -3.637 1.32 -16.469 1 96 75 LEU A O 1
ATOM 603 N N . PRO A 1 76 ? -3.637 1.845 -18.578 1 94.12 76 PRO A N 1
ATOM 604 C CA . PRO A 1 76 ? -4.77 0.976 -18.891 1 94.12 76 PRO A CA 1
ATOM 605 C C . PRO A 1 76 ? -4.484 -0.498 -18.609 1 94.12 76 PRO A C 1
ATOM 607 O O . PRO A 1 76 ? -5.418 -1.298 -18.5 1 94.12 76 PRO A O 1
ATOM 610 N N . ASP A 1 77 ? -3.234 -0.852 -18.547 1 96.69 77 ASP A N 1
ATOM 611 C CA . ASP A 1 77 ? -2.906 -2.26 -18.328 1 96.69 77 ASP A CA 1
ATOM 612 C C . ASP A 1 77 ? -2.5 -2.52 -16.891 1 96.69 77 ASP A C 1
ATOM 614 O O . ASP A 1 77 ? -1.831 -3.512 -16.594 1 96.69 77 ASP A O 1
ATOM 618 N N . THR A 1 78 ? -2.779 -1.606 -16.062 1 97.88 78 THR A N 1
ATOM 619 C CA . THR A 1 78 ? -2.461 -1.722 -14.648 1 97.88 78 THR A CA 1
ATOM 620 C C . THR A 1 78 ? -3.689 -1.429 -13.797 1 97.88 78 THR A C 1
ATOM 622 O O . THR A 1 78 ? -4.496 -0.56 -14.133 1 97.88 78 THR A O 1
ATOM 625 N N . VAL A 1 79 ? -3.875 -2.207 -12.742 1 98.31 79 VAL A N 1
ATOM 626 C CA . VAL A 1 79 ? -4.887 -1.89 -11.742 1 98.31 79 VAL A CA 1
ATOM 627 C C . VAL A 1 79 ? -4.266 -1.92 -10.352 1 98.31 79 VAL A C 1
ATOM 629 O O . VAL A 1 79 ? -3.203 -2.518 -10.148 1 98.31 79 VAL A O 1
ATOM 632 N N . LEU A 1 80 ? -4.859 -1.177 -9.43 1 98.5 80 LEU A N 1
ATOM 633 C CA . LEU A 1 80 ? -4.645 -1.419 -8.008 1 98.5 80 LEU A CA 1
ATOM 634 C C . LEU A 1 80 ? -5.809 -2.199 -7.406 1 98.5 80 LEU A C 1
ATOM 636 O O . LEU A 1 80 ? -6.969 -1.946 -7.738 1 98.5 80 LEU A O 1
ATOM 640 N N . ALA A 1 81 ? -5.508 -3.133 -6.59 1 98.56 81 ALA A N 1
ATOM 641 C CA . ALA A 1 81 ? -6.492 -3.875 -5.809 1 98.56 81 ALA A CA 1
ATOM 642 C C . ALA A 1 81 ? -6.316 -3.617 -4.316 1 98.56 81 ALA A C 1
ATOM 644 O O . ALA A 1 81 ? -5.191 -3.59 -3.812 1 98.56 81 ALA A O 1
ATOM 645 N N . THR A 1 82 ? -7.414 -3.309 -3.668 1 97.81 82 THR A N 1
ATOM 646 C CA . THR A 1 82 ? -7.387 -3.176 -2.215 1 97.81 82 THR A CA 1
ATOM 647 C C . THR A 1 82 ? -8.188 -4.297 -1.554 1 97.81 82 THR A C 1
ATOM 649 O O . THR A 1 82 ? -9.18 -4.766 -2.105 1 97.81 82 THR A O 1
ATOM 652 N N . GLY A 1 83 ? -7.727 -4.68 -0.387 1 96.62 83 GLY A N 1
ATOM 653 C CA . GLY A 1 83 ? -8.406 -5.73 0.353 1 96.62 83 GLY A CA 1
ATOM 654 C C . GLY A 1 83 ? -7.781 -6.008 1.708 1 96.62 83 GLY A C 1
ATOM 655 O O . GLY A 1 83 ? -7.074 -5.156 2.256 1 96.62 83 GLY A O 1
ATOM 656 N N . ARG A 1 84 ? -8.188 -7.137 2.279 1 95.88 84 ARG A N 1
ATOM 657 C CA . ARG A 1 84 ? -7.703 -7.645 3.559 1 95.88 84 ARG A CA 1
ATOM 658 C C . ARG A 1 84 ? -7.277 -9.102 3.441 1 95.88 84 ARG A C 1
ATOM 660 O O . ARG A 1 84 ? -7.715 -9.812 2.535 1 95.88 84 ARG A O 1
ATOM 667 N N . ILE A 1 85 ? -6.43 -9.469 4.293 1 94 85 ILE A N 1
ATOM 668 C CA . ILE A 1 85 ? -6.023 -10.867 4.316 1 94 85 ILE A CA 1
ATOM 669 C C . ILE A 1 85 ? -6.082 -11.398 5.746 1 94 85 ILE A C 1
ATOM 671 O O . ILE A 1 85 ? -5.719 -10.695 6.691 1 94 85 ILE A O 1
ATOM 675 N N . ASP A 1 86 ? -6.68 -12.539 5.949 1 95.06 86 ASP A N 1
ATOM 676 C CA . ASP A 1 86 ? -6.52 -13.367 7.145 1 95.06 86 ASP A CA 1
ATOM 677 C C . ASP A 1 86 ? -5.418 -14.406 6.949 1 95.06 86 ASP A C 1
ATOM 679 O O . ASP A 1 86 ? -5.316 -15.016 5.883 1 95.06 86 ASP A O 1
ATOM 683 N N . GLN A 1 87 ? -4.602 -14.484 7.941 1 92.88 87 GLN A N 1
ATOM 684 C CA . GLN A 1 87 ? -3.559 -15.5 7.879 1 92.88 87 GLN A CA 1
ATOM 685 C C . GLN A 1 87 ? -3.111 -15.914 9.281 1 92.88 87 GLN A C 1
ATOM 687 O O . GLN A 1 87 ? -3.297 -15.164 10.242 1 92.88 87 GLN A O 1
ATOM 692 N N . ASP A 1 88 ? -2.57 -17.125 9.328 1 92.75 88 ASP A N 1
ATOM 693 C CA . ASP A 1 88 ? -1.974 -17.641 10.555 1 92.75 88 ASP A CA 1
ATOM 694 C C . ASP A 1 88 ? -0.451 -17.703 10.445 1 92.75 88 ASP A C 1
ATOM 696 O O . ASP A 1 88 ? 0.087 -18.25 9.484 1 92.75 88 ASP A O 1
ATOM 700 N N . ARG A 1 89 ? 0.166 -17.125 11.453 1 89.75 89 ARG A N 1
ATOM 701 C CA . ARG A 1 89 ? 1.622 -17.219 11.492 1 89.75 89 ARG A CA 1
ATOM 702 C C . ARG A 1 89 ? 2.078 -18.484 12.203 1 89.75 89 ARG A C 1
ATOM 704 O O . ARG A 1 89 ? 1.677 -18.734 13.344 1 89.75 89 ARG A O 1
ATOM 711 N N . LEU A 1 90 ? 2.99 -19.156 11.602 1 88.12 90 LEU A N 1
ATOM 712 C CA . LEU A 1 90 ? 3.357 -20.484 12.102 1 88.12 90 LEU A CA 1
ATOM 713 C C . LEU A 1 90 ? 4.312 -20.359 13.289 1 88.12 90 LEU A C 1
ATOM 715 O O . LEU A 1 90 ? 4.207 -21.125 14.25 1 88.12 90 LEU A O 1
ATOM 719 N N . ALA A 1 91 ? 5.18 -19.391 13.273 1 83.81 91 ALA A N 1
ATOM 720 C CA . ALA A 1 91 ? 6.27 -19.312 14.242 1 83.81 91 ALA A CA 1
ATOM 721 C C . ALA A 1 91 ? 5.727 -19.219 15.672 1 83.81 91 ALA A C 1
ATOM 723 O O . ALA A 1 91 ? 6.27 -19.828 16.594 1 83.81 91 ALA A O 1
ATOM 724 N N . ASP A 1 92 ? 4.629 -18.469 15.844 1 87.19 92 ASP A N 1
ATOM 725 C CA . ASP A 1 92 ? 4.125 -18.234 17.203 1 87.19 92 ASP A CA 1
ATOM 726 C C . ASP A 1 92 ? 2.635 -18.562 17.297 1 87.19 92 ASP A C 1
ATOM 728 O O . ASP A 1 92 ? 2.018 -18.375 18.344 1 87.19 92 ASP A O 1
ATOM 732 N N . GLY A 1 93 ? 2.047 -18.953 16.188 1 89.88 93 GLY A N 1
ATOM 733 C CA . GLY A 1 93 ? 0.646 -19.344 16.156 1 89.88 93 GLY A CA 1
ATOM 734 C C . GLY A 1 93 ? -0.3 -18.156 16.141 1 89.88 93 GLY A C 1
ATOM 735 O O . GLY A 1 93 ? -1.517 -18.328 16.25 1 89.88 93 GLY A O 1
ATOM 736 N N . ALA A 1 94 ? 0.224 -17.031 15.961 1 87.94 94 ALA A N 1
ATOM 737 C CA . ALA A 1 94 ? -0.606 -15.82 15.961 1 87.94 94 ALA A CA 1
ATOM 738 C C . ALA A 1 94 ? -1.601 -15.844 14.805 1 87.94 94 ALA A C 1
ATOM 740 O O . ALA A 1 94 ? -1.257 -16.234 13.688 1 87.94 94 ALA A O 1
ATOM 741 N N . LYS A 1 95 ? -2.852 -15.367 15.133 1 93.44 95 LYS A N 1
ATOM 742 C CA . LYS A 1 95 ? -3.895 -15.195 14.125 1 93.44 95 LYS A CA 1
ATOM 743 C C . LYS A 1 95 ? -3.996 -13.742 13.68 1 93.44 95 LYS A C 1
ATOM 745 O O . LYS A 1 95 ? -4.43 -12.883 14.453 1 93.44 95 LYS A O 1
ATOM 750 N N . ILE A 1 96 ? -3.613 -13.5 12.508 1 88.06 96 ILE A N 1
ATOM 751 C CA . ILE A 1 96 ? -3.68 -12.164 11.938 1 88.06 96 ILE A CA 1
ATOM 752 C C . ILE A 1 96 ? -4.957 -12.016 11.109 1 88.06 96 ILE A C 1
ATOM 754 O O . ILE A 1 96 ? -5.215 -12.812 10.203 1 88.06 96 ILE A O 1
ATOM 758 N N . ARG A 1 97 ? -5.742 -11.055 11.477 1 93 97 ARG A N 1
ATOM 759 C CA . ARG A 1 97 ? -7.016 -10.867 10.789 1 93 97 ARG A CA 1
ATOM 760 C C . ARG A 1 97 ? -7.133 -9.453 10.234 1 93 97 ARG A C 1
ATOM 762 O O . ARG A 1 97 ? -6.738 -8.484 10.891 1 93 97 ARG A O 1
ATOM 769 N N . GLY A 1 98 ? -7.613 -9.391 9.086 1 91.38 98 GLY A N 1
ATOM 770 C CA . GLY A 1 98 ? -7.992 -8.109 8.508 1 91.38 98 GLY A CA 1
ATOM 771 C C . GLY A 1 98 ? -6.801 -7.238 8.164 1 91.38 98 GLY A C 1
ATOM 772 O O . GLY A 1 98 ? -6.883 -6.012 8.25 1 91.38 98 GLY A O 1
ATOM 773 N N . LEU A 1 99 ? -5.645 -7.836 7.855 1 88.19 99 LEU A N 1
ATOM 774 C CA . LEU A 1 99 ? -4.492 -7.051 7.422 1 88.19 99 LEU A CA 1
ATOM 775 C C . LEU A 1 99 ? -4.754 -6.41 6.062 1 88.19 99 LEU A C 1
ATOM 777 O O . LEU A 1 99 ? -4.938 -7.113 5.066 1 88.19 99 LEU A O 1
ATOM 781 N N . GLU A 1 100 ? -4.727 -5.109 6.074 1 91.12 100 GLU A N 1
ATOM 782 C CA . GLU A 1 100 ? -5.043 -4.391 4.844 1 91.12 100 GLU A CA 1
ATOM 783 C C . GLU A 1 100 ? -3.846 -4.355 3.898 1 91.12 100 GLU A C 1
ATOM 785 O O . GLU A 1 100 ? -2.701 -4.238 4.344 1 91.12 100 GLU A O 1
ATOM 790 N N . TRP A 1 101 ? -4.137 -4.453 2.65 1 92.06 101 TRP A N 1
ATOM 791 C CA . TRP A 1 101 ? -3.088 -4.426 1.637 1 92.06 101 TRP A CA 1
ATOM 792 C C . TRP A 1 101 ? -3.564 -3.709 0.377 1 92.06 101 TRP A C 1
ATOM 794 O O . TRP A 1 101 ? -4.77 -3.547 0.166 1 92.06 101 TRP A O 1
ATOM 804 N N . VAL A 1 102 ? -2.627 -3.199 -0.402 1 95.44 102 VAL A N 1
ATOM 805 C CA . VAL A 1 102 ? -2.824 -2.748 -1.775 1 95.44 102 VAL A CA 1
ATOM 806 C C . VAL A 1 102 ? -1.907 -3.529 -2.713 1 95.44 102 VAL A C 1
ATOM 808 O O . VAL A 1 102 ? -0.709 -3.66 -2.455 1 95.44 102 VAL A O 1
ATOM 811 N N . GLY A 1 103 ? -2.43 -4.098 -3.709 1 96.62 103 GLY A N 1
ATOM 812 C CA . GLY A 1 103 ? -1.674 -4.77 -4.754 1 96.62 103 GLY A CA 1
ATOM 813 C C . GLY A 1 103 ? -1.688 -4.02 -6.074 1 96.62 103 GLY A C 1
ATOM 814 O O . GLY A 1 103 ? -2.754 -3.664 -6.582 1 96.62 103 GLY A O 1
ATOM 815 N N . ARG A 1 104 ? -0.544 -3.709 -6.57 1 97.62 104 ARG A N 1
ATOM 816 C CA . ARG A 1 104 ? -0.411 -3.176 -7.922 1 97.62 104 ARG A CA 1
ATOM 817 C C . ARG A 1 104 ? -0.187 -4.293 -8.938 1 97.62 104 ARG A C 1
ATOM 819 O O . ARG A 1 104 ? 0.826 -4.996 -8.875 1 97.62 104 ARG A O 1
ATOM 826 N N . ILE A 1 105 ? -1.113 -4.473 -9.836 1 98.5 105 ILE A N 1
ATOM 827 C CA . ILE A 1 105 ? -1.09 -5.57 -10.797 1 98.5 105 ILE A CA 1
ATOM 828 C C . ILE A 1 105 ? -0.908 -5.02 -12.203 1 98.5 105 ILE A C 1
ATOM 830 O O . ILE A 1 105 ? -1.749 -4.262 -12.695 1 98.5 105 ILE A O 1
ATOM 834 N N . GLU A 1 106 ? 0.156 -5.344 -12.836 1 98.5 106 GLU A N 1
ATOM 835 C CA . GLU A 1 106 ? 0.425 -4.984 -14.227 1 98.5 106 GLU A CA 1
ATOM 836 C C . GLU A 1 106 ? 0.223 -6.176 -15.156 1 98.5 106 GLU A C 1
ATOM 838 O O . GLU A 1 106 ? 0.81 -7.238 -14.938 1 98.5 106 GLU A O 1
ATOM 843 N N . PHE A 1 107 ? -0.503 -5.938 -16.172 1 98.44 107 PHE A N 1
ATOM 844 C CA . PHE A 1 107 ? -0.899 -7.031 -17.047 1 98.44 107 PHE A CA 1
ATOM 845 C C . PHE A 1 107 ? -0.148 -6.957 -18.375 1 98.44 107 PHE A C 1
ATOM 847 O O . PHE A 1 107 ? 0.116 -5.867 -18.891 1 98.44 107 PHE A O 1
ATOM 854 N N . ALA A 1 108 ? 0.227 -8.047 -18.891 1 98.31 108 ALA A N 1
ATOM 855 C CA . ALA A 1 108 ? 0.564 -8.289 -20.297 1 98.31 108 ALA A CA 1
ATOM 856 C C . ALA A 1 108 ? -0.464 -9.203 -20.953 1 98.31 108 ALA A C 1
ATOM 858 O O . ALA A 1 108 ? -0.387 -10.43 -20.828 1 98.31 108 ALA A O 1
ATOM 859 N N . GLY A 1 109 ? -1.423 -8.523 -21.688 1 96.56 109 GLY A N 1
ATOM 860 C CA . GLY A 1 109 ? -2.586 -9.297 -22.094 1 96.56 109 GLY A CA 1
ATOM 861 C C . GLY A 1 109 ? -3.422 -9.773 -20.922 1 96.56 109 GLY A C 1
ATOM 862 O O . GLY A 1 109 ? -3.855 -8.961 -20.094 1 96.56 109 GLY A O 1
ATOM 863 N N . GLU A 1 110 ? -3.629 -11.07 -20.828 1 96.94 110 GLU A N 1
ATOM 864 C CA . GLU A 1 110 ? -4.465 -11.625 -19.781 1 96.94 110 GLU A CA 1
ATOM 865 C C . GLU A 1 110 ? -3.619 -12.133 -18.609 1 96.94 110 GLU A C 1
ATOM 867 O O . GLU A 1 110 ? -4.156 -12.609 -17.609 1 96.94 110 GLU A O 1
ATOM 872 N N . LYS A 1 111 ? -2.305 -12.023 -18.719 1 98.31 111 LYS A N 1
ATOM 873 C CA . LYS A 1 111 ? -1.422 -12.5 -17.656 1 98.31 111 LYS A CA 1
ATOM 874 C C . LYS A 1 111 ? -0.82 -11.336 -16.875 1 98.31 111 LYS A C 1
ATOM 876 O O . LYS A 1 111 ? -0.769 -10.211 -17.375 1 98.31 111 LYS A O 1
ATOM 881 N N . ILE A 1 112 ? -0.385 -11.617 -15.719 1 98.56 112 ILE A N 1
ATOM 882 C CA . ILE A 1 112 ? 0.252 -10.633 -14.852 1 98.56 112 ILE A CA 1
ATOM 883 C C . ILE A 1 112 ? 1.757 -10.617 -15.109 1 98.56 112 ILE A C 1
ATOM 885 O O . ILE A 1 112 ? 2.422 -11.648 -15.023 1 98.56 112 ILE A O 1
ATOM 889 N N . SER A 1 113 ? 2.254 -9.445 -15.453 1 98.69 113 SER A N 1
ATOM 890 C CA . SER A 1 113 ? 3.682 -9.312 -15.719 1 98.69 113 SER A CA 1
ATOM 891 C C . SER A 1 113 ? 4.426 -8.781 -14.5 1 98.69 113 SER A C 1
ATOM 893 O O . SER A 1 113 ? 5.633 -9 -14.359 1 98.69 113 SER A O 1
ATOM 895 N N . LYS A 1 114 ? 3.783 -8.086 -13.68 1 98.19 114 LYS A N 1
ATOM 896 C CA . LYS A 1 114 ? 4.367 -7.57 -12.438 1 98.19 114 LYS A CA 1
ATOM 897 C C . LYS A 1 114 ? 3.305 -7.41 -11.359 1 98.19 114 LYS A C 1
ATOM 899 O O . LYS A 1 114 ? 2.178 -7 -11.641 1 98.19 114 LYS A O 1
ATOM 904 N N . TYR A 1 115 ? 3.619 -7.738 -10.156 1 97.25 115 TYR A N 1
ATOM 905 C CA . TYR A 1 115 ? 2.754 -7.625 -8.992 1 97.25 115 TYR A CA 1
ATOM 906 C C . TYR A 1 115 ? 3.518 -7.062 -7.797 1 97.25 115 TYR A C 1
ATOM 908 O O . TYR A 1 115 ? 4.48 -7.672 -7.324 1 97.25 115 TYR A O 1
ATOM 916 N N . THR A 1 116 ? 3.143 -5.887 -7.371 1 94.81 116 THR A N 1
ATOM 917 C CA . THR A 1 116 ? 3.742 -5.25 -6.203 1 94.81 116 THR A CA 1
ATOM 918 C C . THR A 1 116 ? 2.736 -5.16 -5.059 1 94.81 116 THR A C 1
ATOM 920 O O . THR A 1 116 ? 1.607 -4.703 -5.254 1 94.81 116 THR A O 1
ATOM 923 N N . ILE A 1 117 ? 3.141 -5.602 -3.883 1 93.31 117 ILE A N 1
ATOM 924 C CA . ILE A 1 117 ? 2.232 -5.633 -2.74 1 93.31 117 ILE A CA 1
ATOM 925 C C . ILE A 1 117 ? 2.682 -4.613 -1.695 1 93.31 117 ILE A C 1
ATOM 927 O O . ILE A 1 117 ? 3.854 -4.582 -1.312 1 93.31 117 ILE A O 1
ATOM 931 N N . PHE A 1 118 ? 1.777 -3.803 -1.306 1 91.06 118 PHE A N 1
ATOM 932 C CA . PHE A 1 118 ? 1.949 -2.865 -0.203 1 91.06 118 PHE A CA 1
ATOM 933 C C . PHE A 1 118 ? 1.095 -3.271 0.992 1 91.06 118 PHE A C 1
ATOM 935 O O . PHE A 1 118 ? -0.101 -3.533 0.846 1 91.06 118 PHE A O 1
ATOM 942 N N . VAL A 1 119 ? 1.714 -3.379 2.105 1 82.94 119 VAL A N 1
ATOM 943 C CA . VAL A 1 119 ? 0.978 -3.785 3.299 1 82.94 119 VAL A CA 1
ATOM 944 C C . VAL A 1 119 ? 1.14 -2.73 4.391 1 82.94 119 VAL A C 1
ATOM 946 O O . VAL A 1 119 ? 2.186 -2.086 4.492 1 82.94 119 VAL A O 1
ATOM 949 N N . SER A 1 120 ? 0.085 -2.445 5.098 1 72 120 SER A N 1
ATOM 950 C CA . SER A 1 120 ? 0.142 -1.646 6.316 1 72 120 SER A CA 1
ATOM 951 C C . SER A 1 120 ? 0.519 -2.504 7.52 1 72 120 SER A C 1
ATOM 953 O O . SER A 1 120 ? -0.355 -3.025 8.211 1 72 120 SER A O 1
ATOM 955 N N . PHE A 1 121 ? 1.774 -2.859 7.602 1 65.38 121 PHE A N 1
ATOM 956 C CA . PHE A 1 121 ? 2.156 -3.758 8.68 1 65.38 121 PHE A CA 1
ATOM 957 C C . PHE A 1 121 ? 2.197 -3.016 10.016 1 65.38 121 PHE A C 1
ATOM 959 O O . PHE A 1 121 ? 2.734 -1.909 10.094 1 65.38 121 PHE A O 1
ATOM 966 N N . PRO A 1 122 ? 1.49 -3.604 10.906 1 60.59 122 PRO A N 1
ATOM 967 C CA . PRO A 1 122 ? 1.905 -3.17 12.242 1 60.59 122 PRO A CA 1
ATOM 968 C C . PRO A 1 122 ? 3.373 -3.473 12.531 1 60.59 122 PRO A C 1
ATOM 970 O O . PRO A 1 122 ? 3.959 -4.363 11.906 1 60.59 122 PRO A O 1
ATOM 973 N N . PRO A 1 123 ? 4.02 -2.717 13.328 1 57.34 123 PRO A N 1
ATOM 974 C CA . PRO A 1 123 ? 5.453 -2.867 13.594 1 57.34 123 PRO A CA 1
ATOM 975 C C . PRO A 1 123 ? 5.848 -4.312 13.883 1 57.34 123 PRO A C 1
ATOM 977 O O . PRO A 1 123 ? 6.883 -4.781 13.398 1 57.34 123 PRO A O 1
ATOM 980 N N . LEU A 1 124 ? 5.086 -4.957 14.641 1 53.47 124 LEU A N 1
ATOM 981 C CA . LEU A 1 124 ? 5.434 -6.328 15 1 53.47 124 LEU A CA 1
ATOM 982 C C . LEU A 1 124 ? 5.414 -7.234 13.773 1 53.47 124 LEU A C 1
ATOM 984 O O . LEU A 1 124 ? 6.285 -8.094 13.617 1 53.47 124 LEU A O 1
ATOM 988 N N . GLU A 1 125 ? 4.555 -7.051 12.969 1 59.47 125 GLU A N 1
ATOM 989 C CA . GLU A 1 125 ? 4.434 -7.887 11.781 1 59.47 125 GLU A CA 1
ATOM 990 C C . GLU A 1 125 ? 5.539 -7.586 10.773 1 59.47 125 GLU A C 1
ATOM 992 O O . GLU A 1 125 ? 6.035 -8.492 10.102 1 59.47 125 GLU A O 1
ATOM 997 N N . ALA A 1 126 ? 5.949 -6.414 10.75 1 59.09 126 ALA A N 1
ATOM 998 C CA . ALA A 1 126 ? 7.031 -6.012 9.859 1 59.09 126 ALA A CA 1
ATOM 999 C C . ALA A 1 126 ? 8.336 -6.711 10.227 1 59.09 126 ALA A C 1
ATOM 1001 O O . ALA A 1 126 ? 9.078 -7.16 9.352 1 59.09 126 ALA A O 1
ATOM 1002 N N . LYS A 1 127 ? 8.492 -6.824 11.547 1 59.53 127 LYS A N 1
ATOM 1003 C CA . LYS A 1 127 ? 9.688 -7.512 12.031 1 59.53 127 LYS A CA 1
ATOM 1004 C C . LYS A 1 127 ? 9.672 -8.984 11.633 1 59.53 127 LYS A C 1
ATOM 1006 O O . LYS A 1 127 ? 10.695 -9.531 11.211 1 59.53 127 LYS A O 1
ATOM 1011 N N . ALA A 1 128 ? 8.539 -9.555 11.742 1 55.28 128 ALA A N 1
ATOM 1012 C CA . ALA A 1 128 ? 8.422 -10.977 11.445 1 55.28 128 ALA A CA 1
ATOM 1013 C C . ALA A 1 128 ? 8.695 -11.258 9.977 1 55.28 128 ALA A C 1
ATOM 1015 O O . ALA A 1 128 ? 9.352 -12.25 9.641 1 55.28 128 ALA A O 1
ATOM 1016 N N . ILE A 1 129 ? 8.32 -10.391 9.133 1 57.59 129 ILE A N 1
ATOM 1017 C CA . ILE A 1 129 ? 8.484 -10.555 7.691 1 57.59 129 ILE A CA 1
ATOM 1018 C C . ILE A 1 129 ? 9.945 -10.336 7.312 1 57.59 129 ILE A C 1
ATOM 1020 O O . ILE A 1 129 ? 10.477 -11.023 6.434 1 57.59 129 ILE A O 1
ATOM 1024 N N . SER A 1 130 ? 10.516 -9.414 8.031 1 58.12 130 SER A N 1
ATOM 1025 C CA . SER A 1 130 ? 11.906 -9.094 7.727 1 58.12 130 SER A CA 1
ATOM 1026 C C . SER A 1 130 ? 12.82 -10.273 8.016 1 58.12 130 SER A C 1
ATOM 1028 O O . SER A 1 130 ? 13.914 -10.375 7.457 1 58.12 130 SER A O 1
ATOM 1030 N N . GLU A 1 131 ? 12.297 -11.008 8.859 1 55.44 131 GLU A N 1
ATOM 1031 C CA . GLU A 1 131 ? 13.109 -12.148 9.258 1 55.44 131 GLU A CA 1
ATOM 1032 C C . GLU A 1 131 ? 12.984 -13.289 8.25 1 55.44 131 GLU A C 1
ATOM 1034 O O . GLU A 1 131 ? 13.758 -14.25 8.289 1 55.44 131 GLU A O 1
ATOM 1039 N N . ILE A 1 132 ? 12.008 -13.086 7.41 1 49.94 132 ILE A N 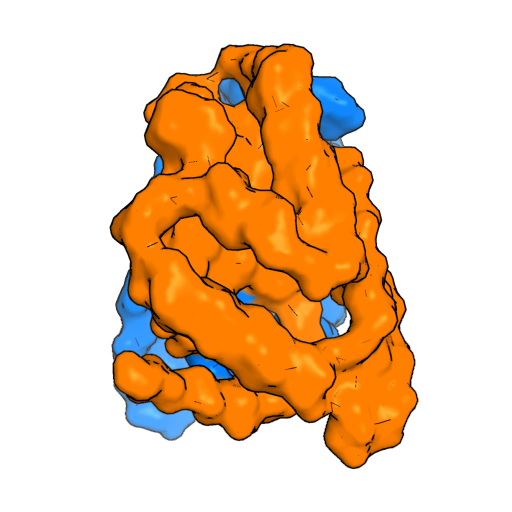1
ATOM 1040 C CA . ILE A 1 132 ? 11.875 -14.078 6.352 1 49.94 132 ILE A CA 1
ATOM 1041 C C . ILE A 1 132 ? 12.922 -13.836 5.27 1 49.94 132 ILE A C 1
ATOM 1043 O O . ILE A 1 132 ? 12.977 -12.75 4.684 1 49.94 132 ILE A O 1
ATOM 1047 N N . GLN A 1 133 ? 14.039 -14.438 5.285 1 47.16 133 GLN A N 1
ATOM 1048 C CA . GLN A 1 133 ? 15.109 -14.383 4.293 1 47.16 133 GLN A CA 1
ATOM 1049 C C . GLN A 1 133 ? 14.688 -15.055 2.99 1 47.16 133 GLN A C 1
ATOM 1051 O O . GLN A 1 133 ? 14.367 -16.25 2.973 1 47.16 133 GLN A O 1
ATOM 1056 N N . PHE A 1 134 ? 14.047 -14.242 2.166 1 45.53 134 PHE A N 1
ATOM 1057 C CA . PHE A 1 134 ? 13.867 -14.797 0.832 1 45.53 134 PHE A CA 1
ATOM 1058 C C . PHE A 1 134 ? 15.203 -14.914 0.108 1 45.53 134 PHE A C 1
ATOM 1060 O O . PHE A 1 134 ? 15.859 -13.906 -0.158 1 45.53 134 PHE A O 1
ATOM 1067 N N . VAL A 1 135 ? 16 -15.945 0.243 1 41.47 135 VAL A N 1
ATOM 1068 C CA . VAL A 1 135 ? 17.203 -16.203 -0.53 1 41.47 135 VAL A CA 1
ATOM 1069 C C . VAL A 1 135 ? 16.844 -16.656 -1.938 1 41.47 135 VAL A C 1
ATOM 1071 O O . VAL A 1 135 ? 16.188 -17.688 -2.107 1 41.47 135 VAL A O 1
ATOM 1074 N N . PRO A 1 136 ? 16.906 -15.555 -2.891 1 45 136 PRO A N 1
ATOM 1075 C CA . PRO A 1 136 ? 16.766 -16.094 -4.246 1 45 136 PRO A CA 1
ATOM 1076 C C . PRO A 1 136 ? 17.594 -17.359 -4.465 1 45 136 PRO A C 1
ATOM 1078 O O . PRO A 1 136 ? 18.734 -17.453 -3.986 1 45 136 PRO A O 1
ATOM 1081 N N . GLN A 1 137 ? 17.016 -18.531 -4.699 1 36.44 137 GLN A N 1
ATOM 1082 C CA . GLN A 1 137 ? 17.844 -19.656 -5.098 1 36.44 137 GLN A CA 1
ATOM 1083 C C . GLN A 1 137 ? 18.469 -19.422 -6.477 1 36.44 137 GLN A C 1
ATOM 1085 O O . GLN A 1 137 ? 17.844 -18.781 -7.332 1 36.44 137 GLN A O 1
ATOM 1090 N N . MET B 1 1 ? -15.734 5.914 -13.789 1 65.69 1 MET B N 1
ATOM 1091 C CA . MET B 1 1 ? -15.57 7.266 -13.266 1 65.69 1 MET B CA 1
ATOM 1092 C C . MET B 1 1 ? -14.133 7.746 -13.438 1 65.69 1 MET B C 1
ATOM 1094 O O . MET B 1 1 ? -13.195 6.949 -13.375 1 65.69 1 MET B O 1
ATOM 1098 N N . SER B 1 2 ? -14 9.078 -13.961 1 83 2 SER B N 1
ATOM 1099 C CA . SER B 1 2 ? -12.695 9.68 -14.219 1 83 2 SER B CA 1
ATOM 1100 C C . SER B 1 2 ? -12.289 10.617 -13.086 1 83 2 SER B C 1
ATOM 1102 O O . SER B 1 2 ? -13.133 11.062 -12.312 1 83 2 SER B O 1
ATOM 1104 N N . LEU B 1 3 ? -11.07 10.711 -12.805 1 89.25 3 LEU B N 1
ATOM 1105 C CA . LEU B 1 3 ? -10.508 11.656 -11.852 1 89.25 3 LEU B CA 1
ATOM 1106 C C . LEU B 1 3 ? -10.828 13.094 -12.266 1 89.25 3 LEU B C 1
ATOM 1108 O O . LEU B 1 3 ? -10.477 13.516 -13.367 1 89.25 3 LEU B O 1
ATOM 1112 N N . SER B 1 4 ? -11.57 13.82 -11.375 1 91.31 4 SER B N 1
ATOM 1113 C CA . SER B 1 4 ? -11.867 15.211 -11.695 1 91.31 4 SER B CA 1
ATOM 1114 C C . SER B 1 4 ? -10.633 16.094 -11.531 1 91.31 4 SER B C 1
ATOM 1116 O O . SER B 1 4 ? -9.781 15.82 -10.688 1 91.31 4 SER B O 1
ATOM 1118 N N . PRO B 1 5 ? -10.555 17.172 -12.305 1 93.88 5 PRO B N 1
ATOM 1119 C CA . PRO B 1 5 ? -9.43 18.109 -12.148 1 93.88 5 PRO B CA 1
ATOM 1120 C C . PRO B 1 5 ? -9.328 18.672 -10.734 1 93.88 5 PRO B C 1
ATOM 1122 O O . PRO B 1 5 ? -8.227 18.906 -10.234 1 93.88 5 PRO B O 1
ATOM 1125 N N . GLU B 1 6 ? -10.5 18.938 -10.133 1 94.5 6 GLU B N 1
ATOM 1126 C CA . GLU B 1 6 ? -10.516 19.469 -8.781 1 94.5 6 GLU B CA 1
ATOM 1127 C C . GLU B 1 6 ? -9.906 18.5 -7.785 1 94.5 6 GLU B C 1
ATOM 1129 O O . GLU B 1 6 ? -9.102 18.891 -6.934 1 94.5 6 GLU B O 1
ATOM 1134 N N . ARG B 1 7 ? -10.32 17.266 -7.871 1 95.31 7 ARG B N 1
ATOM 1135 C CA . ARG B 1 7 ? -9.789 16.25 -6.977 1 95.31 7 ARG B CA 1
ATOM 1136 C C . ARG B 1 7 ? -8.297 16.031 -7.215 1 95.31 7 ARG B C 1
ATOM 1138 O O . ARG B 1 7 ? -7.527 15.867 -6.262 1 95.31 7 ARG B O 1
ATOM 1145 N N . LYS B 1 8 ? -7.91 16.047 -8.477 1 96 8 LYS B N 1
ATOM 1146 C CA . LYS B 1 8 ? -6.492 15.914 -8.805 1 96 8 LYS B CA 1
ATOM 1147 C C . LYS B 1 8 ? -5.68 17.047 -8.172 1 96 8 LYS B C 1
ATOM 1149 O O . LYS B 1 8 ? -4.621 16.797 -7.594 1 96 8 LYS B O 1
ATOM 1154 N N . ALA B 1 9 ? -6.148 18.219 -8.297 1 96.94 9 ALA B N 1
ATOM 1155 C CA . ALA B 1 9 ? -5.465 19.391 -7.742 1 96.94 9 ALA B CA 1
ATOM 1156 C C . ALA B 1 9 ? -5.344 19.266 -6.223 1 96.94 9 ALA B C 1
ATOM 1158 O O . ALA B 1 9 ? -4.328 19.656 -5.645 1 96.94 9 ALA B O 1
ATOM 1159 N N . LEU B 1 10 ? -6.434 18.75 -5.594 1 97 10 LEU B N 1
ATOM 1160 C CA . LEU B 1 10 ? -6.41 18.562 -4.148 1 97 10 LEU B CA 1
ATOM 1161 C C . LEU B 1 10 ? -5.34 17.547 -3.746 1 97 10 LEU B C 1
ATOM 1163 O O . LEU B 1 10 ? -4.605 17.781 -2.779 1 97 10 LEU B O 1
ATOM 1167 N N . VAL B 1 11 ? -5.215 16.484 -4.461 1 98.06 11 VAL B N 1
ATOM 1168 C CA . VAL B 1 11 ? -4.215 15.461 -4.168 1 98.06 11 VAL B CA 1
ATOM 1169 C C . VAL B 1 11 ? -2.814 16.031 -4.359 1 98.06 11 VAL B C 1
ATOM 1171 O O . VAL B 1 11 ? -1.934 15.836 -3.518 1 98.06 11 VAL B O 1
ATOM 1174 N N . GLU B 1 12 ? -2.604 16.734 -5.465 1 97.75 12 GLU B N 1
ATOM 1175 C CA . GLU B 1 12 ? -1.307 17.359 -5.73 1 97.75 12 GLU B CA 1
ATOM 1176 C C . GLU B 1 12 ? -0.929 18.344 -4.625 1 97.75 12 GLU B C 1
ATOM 1178 O O . GLU B 1 12 ? 0.211 18.344 -4.156 1 97.75 12 GLU B O 1
ATOM 1183 N N . GLU B 1 13 ? -1.85 19.125 -4.191 1 97 13 GLU B N 1
ATOM 1184 C CA . GLU B 1 13 ? -1.591 20.094 -3.119 1 97 13 GLU B CA 1
ATOM 1185 C C . GLU B 1 13 ? -1.295 19.375 -1.802 1 97 13 GLU B C 1
ATOM 1187 O O . GLU B 1 13 ? -0.469 19.844 -1.012 1 97 13 GLU B O 1
ATOM 1192 N N . PHE B 1 14 ? -1.973 18.312 -1.527 1 97.62 14 PHE B N 1
ATOM 1193 C CA . PHE B 1 14 ? -1.76 17.547 -0.307 1 97.62 14 PHE B CA 1
ATOM 1194 C C . PHE B 1 14 ? -0.3 17.125 -0.178 1 97.62 14 PHE B C 1
ATOM 1196 O O . PHE B 1 14 ? 0.331 17.375 0.853 1 97.62 14 PHE B O 1
ATOM 1203 N N . TYR B 1 15 ? 0.261 16.609 -1.213 1 97.38 15 TYR B N 1
ATOM 1204 C CA . TYR B 1 15 ? 1.637 16.125 -1.126 1 97.38 15 TYR B CA 1
ATOM 1205 C C . TYR B 1 15 ? 2.623 17.281 -1.179 1 97.38 15 TYR B C 1
ATOM 1207 O O . TYR B 1 15 ? 3.668 17.25 -0.525 1 97.38 15 TYR B O 1
ATOM 1215 N N . ALA B 1 16 ? 2.311 18.344 -1.946 1 95.75 16 ALA B N 1
ATOM 1216 C CA . ALA B 1 16 ? 3.162 19.531 -1.965 1 95.75 16 ALA B CA 1
ATOM 1217 C C . ALA B 1 16 ? 3.24 20.172 -0.582 1 95.75 16 ALA B C 1
ATOM 1219 O O . ALA B 1 16 ? 4.324 20.547 -0.125 1 95.75 16 ALA B O 1
ATOM 1220 N N . SER B 1 17 ? 2.094 20.297 0.081 1 94.88 17 SER B N 1
ATOM 1221 C CA . SER B 1 17 ? 2.07 20.875 1.417 1 94.88 17 SER B CA 1
ATOM 1222 C C . SER B 1 17 ? 2.758 19.969 2.432 1 94.88 17 SER B C 1
ATOM 1224 O O . SER B 1 17 ? 3.377 20.453 3.383 1 94.88 17 SER B O 1
ATOM 1226 N N . SER B 1 18 ? 2.619 18.688 2.305 1 93.88 18 SER B N 1
ATOM 1227 C CA . SER B 1 18 ? 3.338 17.734 3.15 1 93.88 18 SER B CA 1
ATOM 1228 C C . SER B 1 18 ? 4.844 17.984 3.109 1 93.88 18 SER B C 1
ATOM 1230 O O . SER B 1 18 ? 5.508 17.984 4.148 1 93.88 18 SER B O 1
ATOM 1232 N N . ASP B 1 19 ? 5.348 18.25 1.922 1 94.5 19 ASP B N 1
ATOM 1233 C CA . ASP B 1 19 ? 6.777 18.469 1.729 1 94.5 19 ASP B CA 1
ATOM 1234 C C . ASP B 1 19 ? 7.211 19.812 2.305 1 94.5 19 ASP B C 1
ATOM 1236 O O . ASP B 1 19 ? 8.336 19.938 2.801 1 94.5 19 ASP B O 1
ATOM 1240 N N . ARG B 1 20 ? 6.336 20.812 2.215 1 90.88 20 ARG B N 1
ATOM 1241 C CA . ARG B 1 20 ? 6.656 22.125 2.764 1 90.88 20 ARG B CA 1
ATOM 1242 C C . ARG B 1 20 ? 6.762 22.078 4.285 1 90.88 20 ARG B C 1
ATOM 1244 O O . ARG B 1 20 ? 7.395 22.938 4.898 1 90.88 20 ARG B O 1
ATOM 1251 N N . ALA B 1 21 ? 6.141 21.109 4.859 1 83.25 21 ALA B N 1
ATOM 1252 C CA . ALA B 1 21 ? 6.211 20.859 6.297 1 83.25 21 ALA B CA 1
ATOM 1253 C C . ALA B 1 21 ? 5.727 22.062 7.086 1 83.25 21 ALA B C 1
ATOM 1255 O O . ALA B 1 21 ? 6.324 22.438 8.102 1 83.25 21 ALA B O 1
ATOM 1256 N N . ASP B 1 22 ? 4.812 22.719 6.617 1 83.88 22 ASP B N 1
ATOM 1257 C CA . ASP B 1 22 ? 4.262 23.828 7.383 1 83.88 22 ASP B CA 1
ATOM 1258 C C . ASP B 1 22 ? 2.799 23.578 7.746 1 83.88 22 ASP B C 1
ATOM 1260 O O . ASP B 1 22 ? 2.238 22.531 7.391 1 83.88 22 ASP B O 1
ATOM 1264 N N . ASP B 1 23 ? 2.133 24.5 8.43 1 86.81 23 ASP B N 1
ATOM 1265 C CA . ASP B 1 23 ? 0.832 24.266 9.047 1 86.81 23 ASP B CA 1
ATOM 1266 C C . ASP B 1 23 ? -0.279 24.25 8 1 86.81 23 ASP B C 1
ATOM 1268 O O . ASP B 1 23 ? -1.404 23.844 8.289 1 86.81 23 ASP B O 1
ATOM 1272 N N . SER B 1 24 ? 0.065 24.688 6.836 1 91.19 24 SER B N 1
ATOM 1273 C CA . SER B 1 24 ? -0.975 24.641 5.812 1 91.19 24 SER B CA 1
ATOM 1274 C C . SER B 1 24 ? -1.415 23.203 5.535 1 91.19 24 SER B C 1
ATOM 1276 O O . SER B 1 24 ? -2.537 22.969 5.078 1 91.19 24 SER B O 1
ATOM 1278 N N . TRP B 1 25 ? -0.535 22.266 5.746 1 95.5 25 TRP B N 1
ATOM 1279 C CA . TRP B 1 25 ? -0.85 20.844 5.605 1 95.5 25 TRP B CA 1
ATOM 1280 C C . TRP B 1 25 ? -2.023 20.453 6.496 1 95.5 25 TRP B C 1
ATOM 1282 O O . TRP B 1 25 ? -2.902 19.688 6.082 1 95.5 25 TRP B O 1
ATOM 1292 N N . LEU B 1 26 ? -2.096 21 7.688 1 95.75 26 LEU B N 1
ATOM 1293 C CA . LEU B 1 26 ? -3.154 20.672 8.633 1 95.75 26 LEU B CA 1
ATOM 1294 C C . LEU B 1 26 ? -4.508 21.156 8.125 1 95.75 26 LEU B C 1
ATOM 1296 O O . LEU B 1 26 ? -5.543 20.562 8.438 1 95.75 26 LEU B O 1
ATOM 1300 N N . ASP B 1 27 ? -4.484 22.188 7.328 1 95.62 27 ASP B N 1
ATOM 1301 C CA . ASP B 1 27 ? -5.715 22.781 6.824 1 95.62 27 ASP B CA 1
ATOM 1302 C C . ASP B 1 27 ? -6.383 21.859 5.797 1 95.62 27 ASP B C 1
ATOM 1304 O O . ASP B 1 27 ? -7.547 22.062 5.441 1 95.62 27 ASP B O 1
ATOM 1308 N N . MET B 1 28 ? -5.73 20.891 5.34 1 97.5 28 MET B N 1
ATOM 1309 C CA . MET B 1 28 ? -6.258 20 4.309 1 97.5 28 MET B CA 1
ATOM 1310 C C . MET B 1 28 ? -7.188 18.953 4.914 1 97.5 28 MET B C 1
ATOM 1312 O O . MET B 1 28 ? -7.918 18.281 4.191 1 97.5 28 MET B O 1
ATOM 1316 N N . PHE B 1 29 ? -7.238 18.859 6.234 1 98.19 29 PHE B N 1
ATOM 1317 C CA . PHE B 1 29 ? -7.938 17.766 6.891 1 98.19 29 PHE B CA 1
ATOM 1318 C C . PHE B 1 29 ? -9.195 18.266 7.594 1 98.19 29 PHE B C 1
ATOM 1320 O O . PHE B 1 29 ? -9.266 19.422 8 1 98.19 29 PHE B O 1
ATOM 1327 N N . THR B 1 30 ? -10.188 17.391 7.691 1 98.5 30 THR B N 1
ATOM 1328 C CA . THR B 1 30 ? -11.289 17.641 8.617 1 98.5 30 THR B CA 1
ATOM 1329 C C . THR B 1 30 ? -10.797 17.609 10.062 1 98.5 30 THR B C 1
ATOM 1331 O O . THR B 1 30 ? -9.781 16.969 10.367 1 98.5 30 THR B O 1
ATOM 1334 N N . PRO B 1 31 ? -11.492 18.203 10.961 1 97.56 31 PRO B N 1
ATOM 1335 C CA . PRO B 1 31 ? -11.023 18.281 12.344 1 97.56 31 PRO B CA 1
ATOM 1336 C C . PRO B 1 31 ? -10.953 16.906 13.008 1 97.56 31 PRO B C 1
ATOM 1338 O O . PRO B 1 31 ? -10.211 16.719 13.984 1 97.56 31 PRO B O 1
ATOM 1341 N N . ASP B 1 32 ? -11.703 15.938 12.5 1 97.56 32 ASP B N 1
ATOM 1342 C CA . ASP B 1 32 ? -11.734 14.602 13.086 1 97.56 32 ASP B CA 1
ATOM 1343 C C . ASP B 1 32 ? -11.008 13.594 12.203 1 97.56 32 ASP B C 1
ATOM 1345 O O . ASP B 1 32 ? -11.258 12.391 12.281 1 97.56 32 ASP B O 1
ATOM 1349 N N . CYS B 1 33 ? -10.172 14.055 11.344 1 97.81 33 CYS B N 1
ATOM 1350 C CA . CYS B 1 33 ? -9.477 13.188 10.398 1 97.81 33 CYS B CA 1
ATOM 1351 C C . CYS B 1 33 ? -8.711 12.086 11.117 1 97.81 33 CYS B C 1
ATOM 1353 O O . CYS B 1 33 ? -8.336 12.242 12.281 1 97.81 33 CYS B O 1
ATOM 1355 N N . VAL B 1 34 ? -8.523 10.992 10.438 1 96.56 34 VAL B N 1
ATOM 1356 C CA . VAL B 1 34 ? -7.707 9.875 10.914 1 96.56 34 VAL B CA 1
ATOM 1357 C C . VAL B 1 34 ? -6.605 9.586 9.898 1 96.56 34 VAL B C 1
ATOM 1359 O O . VAL B 1 34 ? -6.867 9.484 8.695 1 96.56 34 VAL B O 1
ATOM 1362 N N . ILE B 1 35 ? -5.359 9.484 10.367 1 93.69 35 ILE B N 1
ATOM 1363 C CA . ILE B 1 35 ? -4.254 8.977 9.562 1 93.69 35 ILE B CA 1
ATOM 1364 C C . ILE B 1 35 ? -3.775 7.641 10.117 1 93.69 35 ILE B C 1
ATOM 1366 O O . ILE B 1 35 ? -3.594 7.496 11.328 1 93.69 35 ILE B O 1
ATOM 1370 N N . ASP B 1 36 ? -3.719 6.699 9.227 1 89.56 36 ASP B N 1
ATOM 1371 C CA . ASP B 1 36 ? -3.188 5.383 9.562 1 89.56 36 ASP B CA 1
ATOM 1372 C C . ASP B 1 36 ? -1.93 5.078 8.75 1 89.56 36 ASP B C 1
ATOM 1374 O O . ASP B 1 36 ? -1.94 5.164 7.52 1 89.56 36 ASP B O 1
ATOM 1378 N N . PHE B 1 37 ? -0.836 4.746 9.484 1 79.94 37 PHE B N 1
ATOM 1379 C CA . PHE B 1 37 ? 0.44 4.434 8.859 1 79.94 37 PHE B CA 1
ATOM 1380 C C . PHE B 1 37 ? 1.187 3.363 9.641 1 79.94 37 PHE B C 1
ATOM 1382 O O . PHE B 1 37 ? 1.667 3.621 10.75 1 79.94 37 PHE B O 1
ATOM 1389 N N . SER B 1 38 ? 1.337 2.211 9.016 1 66.94 38 SER B N 1
ATOM 1390 C CA . SER B 1 38 ? 2.223 1.173 9.531 1 66.94 38 SER B CA 1
ATOM 1391 C C . SER B 1 38 ? 2.041 0.988 11.031 1 66.94 38 SER B C 1
ATOM 1393 O O . SER B 1 38 ? 3.018 0.993 11.789 1 66.94 38 SER B O 1
ATOM 1395 N N . GLY B 1 39 ? 0.811 0.905 11.508 1 67.06 39 GLY B N 1
ATOM 1396 C CA . GLY B 1 39 ? 0.539 0.646 12.914 1 67.06 39 GLY B CA 1
ATOM 1397 C C . GLY B 1 39 ? 0.388 1.912 13.734 1 67.06 39 GLY B C 1
ATOM 1398 O O . GLY B 1 39 ? 0.01 1.856 14.906 1 67.06 39 GLY B O 1
ATOM 1399 N N . VAL B 1 40 ? 0.725 3.057 13.234 1 71 40 VAL B N 1
ATOM 1400 C CA . VAL B 1 40 ? 0.536 4.34 13.898 1 71 40 VAL B CA 1
ATOM 1401 C C . VAL B 1 40 ? -0.786 4.965 13.461 1 71 40 VAL B C 1
ATOM 1403 O O . VAL B 1 40 ? -1.095 4.996 12.266 1 71 40 VAL B O 1
ATOM 1406 N N . THR B 1 41 ? -1.553 5.316 14.469 1 85.81 41 THR B N 1
ATOM 1407 C CA . THR B 1 41 ? -2.807 6 14.164 1 85.81 41 THR B CA 1
ATOM 1408 C C . THR B 1 41 ? -2.867 7.355 14.859 1 85.81 41 THR B C 1
ATOM 1410 O O . THR B 1 41 ? -2.574 7.461 16.047 1 85.81 41 THR B O 1
ATOM 1413 N N . ALA B 1 42 ? -3.107 8.453 14.109 1 91.69 42 ALA B N 1
ATOM 1414 C CA . ALA B 1 42 ? -3.338 9.805 14.633 1 91.69 42 ALA B CA 1
ATOM 1415 C C . ALA B 1 42 ? -4.754 10.273 14.32 1 91.69 42 ALA B C 1
ATOM 1417 O O . ALA B 1 42 ? -5.266 10.047 13.219 1 91.69 42 ALA B O 1
ATOM 1418 N N . ARG B 1 43 ? -5.387 10.898 15.344 1 95.56 43 ARG B N 1
ATOM 1419 C CA . ARG B 1 43 ? -6.762 11.367 15.195 1 95.56 43 ARG B CA 1
ATOM 1420 C C . ARG B 1 43 ? -6.883 12.844 15.57 1 95.56 43 ARG B C 1
ATOM 1422 O O . ARG B 1 43 ? -6.496 13.242 16.672 1 95.56 43 ARG B O 1
ATOM 1429 N N . GLY B 1 44 ? -7.457 13.508 14.633 1 95.5 44 GLY B N 1
ATOM 1430 C CA . GLY B 1 44 ? -7.727 14.914 14.914 1 95.5 44 GLY B CA 1
ATOM 1431 C C . GLY B 1 44 ? -6.5 15.797 14.766 1 95.5 44 GLY B C 1
ATOM 1432 O O . GLY B 1 44 ? -5.371 15.297 14.719 1 95.5 44 GLY B O 1
ATOM 1433 N N . THR B 1 45 ? -6.762 17.078 14.734 1 94.06 45 THR B N 1
ATOM 1434 C CA . THR B 1 45 ? -5.758 18.078 14.391 1 94.06 45 THR B CA 1
ATOM 1435 C C . THR B 1 45 ? -4.582 18.016 15.367 1 94.06 45 THR B C 1
ATOM 1437 O O . THR B 1 45 ? -3.424 18.078 14.945 1 94.06 45 THR B O 1
ATOM 1440 N N . GLU B 1 46 ? -4.844 17.875 16.594 1 93.06 46 GLU B N 1
ATOM 1441 C CA . GLU B 1 46 ? -3.773 17.906 17.594 1 93.06 46 GLU B CA 1
ATOM 1442 C C . GLU B 1 46 ? -2.855 16.703 17.453 1 93.06 46 GLU B C 1
ATOM 1444 O O . GLU B 1 46 ? -1.631 16.828 17.5 1 93.06 46 GLU B O 1
ATOM 1449 N N . GLN B 1 47 ? -3.463 15.57 17.297 1 93.38 47 GLN B N 1
ATOM 1450 C CA . GLN B 1 47 ? -2.633 14.383 17.141 1 93.38 47 GLN B CA 1
ATOM 1451 C C . GLN B 1 47 ? -1.871 14.406 15.82 1 93.38 47 GLN B C 1
ATOM 1453 O O . GLN B 1 47 ? -0.739 13.93 15.742 1 93.38 47 GLN B O 1
ATOM 1458 N N . LEU B 1 48 ? -2.469 14.961 14.805 1 93.19 48 LEU B N 1
ATOM 1459 C CA . LEU B 1 48 ? -1.776 15.094 13.531 1 93.19 48 LEU B CA 1
ATOM 1460 C C . LEU B 1 48 ? -0.574 16.016 13.648 1 93.19 48 LEU B C 1
ATOM 1462 O O . LEU B 1 48 ? 0.501 15.727 13.125 1 93.19 48 LEU B O 1
ATOM 1466 N N . ARG B 1 49 ? -0.824 17.125 14.32 1 91.44 49 ARG B N 1
ATOM 1467 C CA . ARG B 1 49 ? 0.284 18.031 14.57 1 91.44 49 ARG B CA 1
ATOM 1468 C C . ARG B 1 49 ? 1.419 17.344 15.312 1 91.44 49 ARG B C 1
ATOM 1470 O O . ARG B 1 49 ? 2.584 17.453 14.93 1 91.44 49 ARG B O 1
ATOM 1477 N N . HIS B 1 50 ? 1.061 16.594 16.328 1 90.12 50 HIS B N 1
ATOM 1478 C CA . HIS B 1 50 ? 2.053 15.883 17.125 1 90.12 50 HIS B CA 1
ATOM 1479 C C . HIS B 1 50 ? 2.779 14.836 16.281 1 90.12 50 HIS B C 1
ATOM 1481 O O . HIS B 1 50 ? 3.998 14.68 16.391 1 90.12 50 HIS B O 1
ATOM 1487 N N . MET B 1 51 ? 2.057 14.164 15.469 1 88.12 51 MET B N 1
ATOM 1488 C CA . MET B 1 51 ? 2.652 13.164 14.578 1 88.12 51 MET B CA 1
ATOM 1489 C C . MET B 1 51 ? 3.707 13.797 13.68 1 88.12 51 MET B C 1
ATOM 1491 O O . MET B 1 51 ? 4.785 13.234 13.484 1 88.12 51 MET B O 1
ATOM 1495 N N . ARG B 1 52 ? 3.4 14.961 13.133 1 88.44 52 ARG B N 1
ATOM 1496 C CA . ARG B 1 52 ? 4.355 15.648 12.266 1 88.44 52 ARG B CA 1
ATOM 1497 C C . ARG B 1 52 ? 5.59 16.094 13.047 1 88.44 52 ARG B C 1
ATOM 1499 O O . ARG B 1 52 ? 6.711 16 12.547 1 88.44 52 ARG B O 1
ATOM 1506 N N . GLU B 1 53 ? 5.363 16.531 14.266 1 87.31 53 GLU B N 1
ATOM 1507 C CA . GLU B 1 53 ? 6.469 16.953 15.109 1 87.31 53 GLU B CA 1
ATOM 1508 C C . GLU B 1 53 ? 7.398 15.797 15.445 1 87.31 53 GLU B C 1
ATOM 1510 O O . GLU B 1 53 ? 8.617 15.93 15.359 1 87.31 53 GLU B O 1
ATOM 1515 N N . VAL B 1 54 ? 6.809 14.727 15.766 1 84.44 54 VAL B N 1
ATOM 1516 C CA . VAL B 1 54 ? 7.59 13.539 16.094 1 84.44 54 VAL B CA 1
ATOM 1517 C C . VAL B 1 54 ? 8.281 13 14.852 1 84.44 54 VAL B C 1
ATOM 1519 O O . VAL B 1 54 ? 9.453 12.633 14.891 1 84.44 54 VAL B O 1
ATOM 1522 N N . GLY B 1 55 ? 7.582 13 13.734 1 84.88 55 GLY B N 1
ATOM 1523 C CA . GLY B 1 55 ? 8.156 12.516 12.492 1 84.88 55 GLY B CA 1
ATOM 1524 C C . GLY B 1 55 ? 9.367 13.312 12.047 1 84.88 55 GLY B C 1
ATOM 1525 O O . GLY B 1 55 ? 10.312 12.75 11.492 1 84.88 55 GLY B O 1
ATOM 1526 N N . ALA B 1 56 ? 9.352 14.578 12.422 1 86.69 56 ALA B N 1
ATOM 1527 C CA . ALA B 1 56 ? 10.445 15.453 12.016 1 86.69 56 ALA B CA 1
ATOM 1528 C C . ALA B 1 56 ? 11.719 15.141 12.797 1 86.69 56 ALA B C 1
ATOM 1530 O O . ALA B 1 56 ? 12.805 15.594 12.438 1 86.69 56 ALA B O 1
ATOM 1531 N N . LYS B 1 57 ? 11.531 14.359 13.805 1 87.44 57 LYS B N 1
ATOM 1532 C CA . LYS B 1 57 ? 12.695 13.953 14.586 1 87.44 57 LYS B CA 1
ATOM 1533 C C . LYS B 1 57 ? 13.266 12.633 14.078 1 87.44 57 LYS B C 1
ATOM 1535 O O . LYS B 1 57 ? 14.344 12.203 14.5 1 87.44 57 LYS B O 1
ATOM 1540 N N . VAL B 1 58 ? 12.578 12.031 13.172 1 84.25 58 VAL B N 1
ATOM 1541 C CA . VAL B 1 58 ? 12.984 10.727 12.664 1 84.25 58 VAL B CA 1
ATOM 1542 C C . VAL B 1 58 ? 13.484 10.867 11.227 1 84.25 58 VAL B C 1
ATOM 1544 O O . VAL B 1 58 ? 14.523 10.32 10.867 1 84.25 58 VAL B O 1
ATOM 1547 N N . VAL B 1 59 ? 12.734 11.516 10.414 1 87.81 59 VAL B N 1
ATOM 1548 C CA . VAL B 1 59 ? 13.086 11.719 9.016 1 87.81 59 VAL B CA 1
ATOM 1549 C C . VAL B 1 59 ? 13.016 13.203 8.672 1 87.81 59 VAL B C 1
ATOM 1551 O O . VAL B 1 59 ? 12.18 13.938 9.211 1 87.81 59 VAL B O 1
ATOM 1554 N N . GLN B 1 60 ? 13.875 13.609 7.781 1 91.56 60 GLN B N 1
ATOM 1555 C CA . GLN B 1 60 ? 13.898 14.977 7.266 1 91.56 60 GLN B CA 1
ATOM 1556 C C . GLN B 1 60 ? 14.094 14.984 5.754 1 91.56 60 GLN B C 1
ATOM 1558 O O . GLN B 1 60 ? 14.273 13.938 5.137 1 91.56 60 GLN B O 1
ATOM 1563 N N . ASN B 1 61 ? 13.953 16.203 5.156 1 94.31 61 ASN B N 1
ATOM 1564 C CA . ASN B 1 61 ? 14.148 16.406 3.723 1 94.31 61 ASN B CA 1
ATOM 1565 C C . ASN B 1 61 ? 13.242 15.5 2.898 1 94.31 61 ASN B C 1
ATOM 1567 O O . ASN B 1 61 ? 13.695 14.852 1.955 1 94.31 61 ASN B O 1
ATOM 1571 N N . ARG B 1 62 ? 12.117 15.414 3.352 1 93.94 62 ARG B N 1
ATOM 1572 C CA . ARG B 1 62 ? 11.164 14.57 2.635 1 93.94 62 ARG B CA 1
ATOM 1573 C C . ARG B 1 62 ? 10.703 15.242 1.346 1 93.94 62 ARG B C 1
ATOM 1575 O O . ARG B 1 62 ? 10.367 16.438 1.345 1 93.94 62 ARG B O 1
ATOM 1582 N N . VAL B 1 63 ? 10.688 14.492 0.248 1 96.75 63 VAL B N 1
ATOM 1583 C CA . VAL B 1 63 ? 10.148 14.922 -1.038 1 96.75 63 VAL B CA 1
ATOM 1584 C C . VAL B 1 63 ? 9.273 13.812 -1.626 1 96.75 63 VAL B C 1
ATOM 1586 O O . VAL B 1 63 ? 9.758 12.719 -1.916 1 96.75 63 VAL B O 1
ATOM 1589 N N . HIS B 1 64 ? 8.016 14.102 -1.746 1 97.31 64 HIS B N 1
ATOM 1590 C CA . HIS B 1 64 ? 7.09 13.164 -2.379 1 97.31 64 HIS B CA 1
ATOM 1591 C C . HIS B 1 64 ? 7.039 13.383 -3.889 1 97.31 64 HIS B C 1
ATOM 1593 O O . HIS B 1 64 ? 6.977 14.516 -4.359 1 97.31 64 HIS B O 1
ATOM 1599 N N . TYR B 1 65 ? 7.086 12.359 -4.59 1 98 65 TYR B N 1
ATOM 1600 C CA . TYR B 1 65 ? 6.852 12.328 -6.031 1 98 65 TYR B CA 1
ATOM 1601 C C . TYR B 1 65 ? 5.566 11.57 -6.355 1 98 65 TYR B C 1
ATOM 1603 O O . TYR B 1 65 ? 5.516 10.344 -6.238 1 98 65 TYR B O 1
ATOM 1611 N N . LEU B 1 66 ? 4.547 12.344 -6.703 1 98.12 66 LEU B N 1
ATOM 1612 C CA . LEU B 1 66 ? 3.275 11.742 -7.09 1 98.12 66 LEU B CA 1
ATOM 1613 C C . LEU B 1 66 ? 3.357 11.148 -8.492 1 98.12 66 LEU B C 1
ATOM 1615 O O . LEU B 1 66 ? 3.66 11.859 -9.453 1 98.12 66 LEU B O 1
ATOM 1619 N N . ASP B 1 67 ? 3.135 9.867 -8.641 1 97.88 67 ASP B N 1
ATOM 1620 C CA . ASP B 1 67 ? 3.17 9.219 -9.953 1 97.88 67 ASP B CA 1
ATOM 1621 C C . ASP B 1 67 ? 1.787 9.203 -10.594 1 97.88 67 ASP B C 1
ATOM 1623 O O . ASP B 1 67 ? 1.616 9.672 -11.719 1 97.88 67 ASP B O 1
ATOM 1627 N N . ASP B 1 68 ? 0.798 8.656 -9.852 1 97.62 68 ASP B N 1
ATOM 1628 C CA . ASP B 1 68 ? -0.536 8.492 -10.422 1 97.62 68 ASP B CA 1
ATOM 1629 C C . ASP B 1 68 ? -1.61 8.609 -9.344 1 97.62 68 ASP B C 1
ATOM 1631 O O . ASP B 1 68 ? -1.334 8.398 -8.156 1 97.62 68 ASP B O 1
ATOM 1635 N N . VAL B 1 69 ? -2.791 8.93 -9.75 1 98.19 69 VAL B N 1
ATOM 1636 C CA . VAL B 1 69 ? -3.998 8.914 -8.93 1 98.19 69 VAL B CA 1
ATOM 1637 C C . VAL B 1 69 ? -5.016 7.949 -9.539 1 98.19 69 VAL B C 1
ATOM 1639 O O . VAL B 1 69 ? -5.246 7.957 -10.75 1 98.19 69 VAL B O 1
ATOM 1642 N N . TRP B 1 70 ? -5.559 7.129 -8.695 1 97.75 70 TRP B N 1
ATOM 1643 C CA . TRP B 1 70 ? -6.441 6.039 -9.094 1 97.75 70 TRP B CA 1
ATOM 1644 C C . TRP B 1 70 ? -7.852 6.254 -8.555 1 97.75 70 TRP B C 1
ATOM 1646 O O . TRP B 1 70 ? -8.023 6.758 -7.445 1 97.75 70 TRP B O 1
ATOM 1656 N N . VAL B 1 71 ? -8.812 5.844 -9.352 1 97.38 71 VAL B N 1
ATOM 1657 C CA . VAL B 1 71 ? -10.203 6.059 -8.969 1 97.38 71 VAL B CA 1
ATOM 1658 C C . VAL B 1 71 ? -10.953 4.727 -8.977 1 97.38 71 VAL B C 1
ATOM 1660 O O . VAL B 1 71 ? -10.5 3.754 -9.578 1 97.38 71 VAL B O 1
ATOM 1663 N N . CYS B 1 72 ? -11.984 4.637 -8.242 1 95.88 72 CYS B N 1
ATOM 1664 C CA . CYS B 1 72 ? -12.922 3.523 -8.148 1 95.88 72 CYS B CA 1
ATOM 1665 C C . CYS B 1 72 ? -14.359 4.02 -8.188 1 95.88 72 CYS B C 1
ATOM 1667 O O . CYS B 1 72 ? -14.758 4.855 -7.375 1 95.88 72 CYS B O 1
ATOM 1669 N N . GLY B 1 73 ? -15.125 3.531 -9.148 1 91.75 73 GLY B N 1
ATOM 1670 C CA . GLY B 1 73 ? -16.5 3.969 -9.328 1 91.75 73 GLY B CA 1
ATOM 1671 C C . GLY B 1 73 ? -17.359 3.768 -8.086 1 91.75 73 GLY B C 1
ATOM 1672 O O . GLY B 1 73 ? -18.297 4.531 -7.844 1 91.75 73 GLY B O 1
ATOM 1673 N N . ARG B 1 74 ? -17.078 2.777 -7.297 1 93.5 74 ARG B N 1
ATOM 1674 C CA . ARG B 1 74 ? -17.875 2.449 -6.113 1 93.5 74 ARG B CA 1
ATOM 1675 C C . ARG B 1 74 ? -17.547 3.396 -4.965 1 93.5 74 ARG B C 1
ATOM 1677 O O . ARG B 1 74 ? -18.266 3.42 -3.957 1 93.5 74 ARG B O 1
ATOM 1684 N N . LEU B 1 75 ? -16.469 4.156 -5.082 1 96 75 LEU B N 1
ATOM 1685 C CA . LEU B 1 75 ? -16 5.035 -4.02 1 96 75 LEU B CA 1
ATOM 1686 C C . LEU B 1 75 ? -15.664 6.418 -4.566 1 96 75 LEU B C 1
ATOM 1688 O O . LEU B 1 75 ? -14.492 6.801 -4.621 1 96 75 LEU B O 1
ATOM 1692 N N . PRO B 1 76 ? -16.609 7.199 -4.895 1 94.19 76 PRO B N 1
ATOM 1693 C CA . PRO B 1 76 ? -16.375 8.469 -5.586 1 94.19 76 PRO B CA 1
ATOM 1694 C C . PRO B 1 76 ? -15.641 9.492 -4.723 1 94.19 76 PRO B C 1
ATOM 1696 O O . PRO B 1 76 ? -15.078 10.453 -5.246 1 94.19 76 PRO B O 1
ATOM 1699 N N . ASP B 1 77 ? -15.672 9.312 -3.422 1 96.69 77 ASP B N 1
ATOM 1700 C CA . ASP B 1 77 ? -15.031 10.297 -2.551 1 96.69 77 ASP B CA 1
ATOM 1701 C C . ASP B 1 77 ? -13.688 9.781 -2.039 1 96.69 77 ASP B C 1
ATOM 1703 O O . ASP B 1 77 ? -13.18 10.258 -1.019 1 96.69 77 ASP B O 1
ATOM 1707 N N . THR B 1 78 ? -13.219 8.781 -2.633 1 97.88 78 THR B N 1
ATOM 1708 C CA . THR B 1 78 ? -11.938 8.195 -2.26 1 97.88 78 THR B CA 1
ATOM 1709 C C . THR B 1 78 ? -11.031 8.039 -3.48 1 97.88 78 THR B C 1
ATOM 1711 O O . THR B 1 78 ? -11.508 7.738 -4.578 1 97.88 78 THR B O 1
ATOM 1714 N N . VAL B 1 79 ? -9.766 8.344 -3.318 1 98.38 79 VAL B N 1
ATOM 1715 C CA . VAL B 1 79 ? -8.781 8.039 -4.348 1 98.38 79 VAL B CA 1
ATOM 1716 C C . VAL B 1 79 ? -7.613 7.273 -3.73 1 98.38 79 VAL B C 1
ATOM 1718 O O . VAL B 1 79 ? -7.406 7.316 -2.514 1 98.38 79 VAL B O 1
ATOM 1721 N N . LEU B 1 80 ? -6.926 6.477 -4.555 1 98.5 80 LEU B N 1
ATOM 1722 C CA . LEU B 1 80 ? -5.578 6.027 -4.227 1 98.5 80 LEU B CA 1
ATOM 1723 C C . LEU B 1 80 ? -4.531 6.859 -4.965 1 98.5 80 LEU B C 1
ATOM 1725 O O . LEU B 1 80 ? -4.715 7.195 -6.137 1 98.5 80 LEU B O 1
ATOM 1729 N N . ALA B 1 81 ? -3.51 7.23 -4.293 1 98.5 81 ALA B N 1
ATOM 1730 C CA . ALA B 1 81 ? -2.348 7.891 -4.879 1 98.5 81 ALA B CA 1
ATOM 1731 C C . ALA B 1 81 ? -1.106 7.008 -4.785 1 98.5 81 ALA B C 1
ATOM 1733 O O . ALA B 1 81 ? -0.863 6.379 -3.754 1 98.5 81 ALA B O 1
ATOM 1734 N N . THR B 1 82 ? -0.415 6.879 -5.898 1 97.75 82 THR B N 1
ATOM 1735 C CA . THR B 1 82 ? 0.861 6.172 -5.887 1 97.75 82 THR B CA 1
ATOM 1736 C C . THR B 1 82 ? 2.016 7.133 -6.148 1 97.75 82 THR B C 1
ATOM 1738 O O . THR B 1 82 ? 1.863 8.109 -6.887 1 97.75 82 THR B O 1
ATOM 1741 N N . GLY B 1 83 ? 3.131 6.824 -5.543 1 96.62 83 GLY B N 1
ATOM 1742 C CA . GLY B 1 83 ? 4.309 7.656 -5.723 1 96.62 83 GLY B CA 1
ATOM 1743 C C . GLY B 1 83 ? 5.535 7.117 -5.008 1 96.62 83 GLY B C 1
ATOM 1744 O O . GLY B 1 83 ? 5.598 5.93 -4.684 1 96.62 83 GLY B O 1
ATOM 1745 N N . ARG B 1 84 ? 6.543 7.992 -4.91 1 95.94 84 ARG B N 1
ATOM 1746 C CA . ARG B 1 84 ? 7.805 7.727 -4.227 1 95.94 84 ARG B CA 1
ATOM 1747 C C . ARG B 1 84 ? 8.141 8.852 -3.252 1 95.94 84 ARG B C 1
ATOM 1749 O O . ARG B 1 84 ? 7.652 9.969 -3.395 1 95.94 84 ARG B O 1
ATOM 1756 N N . ILE B 1 85 ? 8.906 8.492 -2.299 1 93.88 85 ILE B N 1
ATOM 1757 C CA . ILE B 1 85 ? 9.352 9.523 -1.365 1 93.88 85 ILE B CA 1
ATOM 1758 C C . ILE B 1 85 ? 10.867 9.406 -1.161 1 93.88 85 ILE B C 1
ATOM 1760 O O . ILE B 1 85 ? 11.406 8.305 -1.083 1 93.88 85 ILE B O 1
ATOM 1764 N N . ASP B 1 86 ? 11.57 10.516 -1.25 1 95.06 86 ASP B N 1
ATOM 1765 C CA . ASP B 1 86 ? 12.93 10.672 -0.742 1 95.06 86 ASP B CA 1
ATOM 1766 C C . ASP B 1 86 ? 12.93 11.227 0.681 1 95.06 86 ASP B C 1
ATOM 1768 O O . ASP B 1 86 ? 12.148 12.133 0.997 1 95.06 86 ASP B O 1
ATOM 1772 N N . GLN B 1 87 ? 13.711 10.578 1.488 1 92.81 87 GLN B N 1
ATOM 1773 C CA . GLN B 1 87 ? 13.828 11.086 2.852 1 92.81 87 GLN B CA 1
ATOM 1774 C C . GLN B 1 87 ? 15.18 10.711 3.463 1 92.81 87 GLN B C 1
ATOM 1776 O O . GLN B 1 87 ? 15.828 9.766 3.012 1 92.81 87 GLN B O 1
ATOM 1781 N N . ASP B 1 88 ? 15.555 11.531 4.449 1 92.75 88 ASP B N 1
ATOM 1782 C CA . ASP B 1 88 ? 16.75 11.258 5.234 1 92.75 88 ASP B CA 1
ATOM 1783 C C . ASP B 1 88 ? 16.391 10.797 6.648 1 92.75 88 ASP B C 1
ATOM 1785 O O . ASP B 1 88 ? 15.609 11.453 7.336 1 92.75 88 ASP B O 1
ATOM 1789 N N . ARG B 1 89 ? 16.984 9.68 7.012 1 89.75 89 ARG B N 1
ATOM 1790 C CA . ARG B 1 89 ? 16.781 9.211 8.375 1 89.75 89 ARG B CA 1
ATOM 1791 C C . ARG B 1 89 ? 17.797 9.82 9.328 1 89.75 89 ARG B C 1
ATOM 1793 O O . ARG B 1 89 ? 19 9.727 9.094 1 89.75 89 ARG B O 1
ATOM 1800 N N . LEU B 1 90 ? 17.328 10.305 10.414 1 88 90 LEU B N 1
ATOM 1801 C CA . LEU B 1 90 ? 18.188 11.086 11.297 1 88 90 LEU B CA 1
ATOM 1802 C C . LEU B 1 90 ? 19.047 10.164 12.156 1 88 90 LEU B C 1
ATOM 1804 O O . LEU B 1 90 ? 20.219 10.461 12.398 1 88 90 LEU B O 1
ATOM 1808 N N . ALA B 1 91 ? 18.531 9.047 12.547 1 83.88 91 ALA B N 1
ATOM 1809 C CA . ALA B 1 91 ? 19.188 8.195 13.539 1 83.88 91 ALA B CA 1
ATOM 1810 C C . ALA B 1 91 ? 20.562 7.73 13.039 1 83.88 91 ALA B C 1
ATOM 1812 O O . ALA B 1 91 ? 21.531 7.68 13.805 1 83.88 91 ALA B O 1
ATOM 1813 N N . ASP B 1 92 ? 20.656 7.438 11.742 1 87.06 92 ASP B N 1
ATOM 1814 C CA . ASP B 1 92 ? 21.906 6.891 11.219 1 87.06 92 ASP B CA 1
ATOM 1815 C C . ASP B 1 92 ? 22.391 7.664 9.992 1 87.06 92 ASP B C 1
ATOM 1817 O O . ASP B 1 92 ? 23.391 7.316 9.383 1 87.06 92 ASP B O 1
ATOM 1821 N N . GLY B 1 93 ? 21.625 8.648 9.586 1 89.81 93 GLY B N 1
ATOM 1822 C CA . GLY B 1 93 ? 22 9.492 8.461 1 89.81 93 GLY B CA 1
ATOM 1823 C C . GLY B 1 93 ? 21.75 8.836 7.117 1 89.81 93 GLY B C 1
ATOM 1824 O O . GLY B 1 93 ? 22.125 9.367 6.074 1 89.81 93 GLY B O 1
ATOM 1825 N N . ALA B 1 94 ? 21.062 7.773 7.137 1 87.94 94 ALA B N 1
ATOM 1826 C CA . ALA B 1 94 ? 20.797 7.059 5.895 1 87.94 94 ALA B CA 1
ATOM 1827 C C . ALA B 1 94 ? 19.922 7.895 4.961 1 87.94 94 ALA B C 1
ATOM 1829 O O . ALA B 1 94 ? 18.984 8.555 5.402 1 87.94 94 ALA B O 1
ATOM 1830 N N . LYS B 1 95 ? 20.281 7.816 3.635 1 93.38 95 LYS B N 1
ATOM 1831 C CA . LYS B 1 95 ? 19.484 8.445 2.586 1 93.38 95 LYS B CA 1
ATOM 1832 C C . LYS B 1 95 ? 18.578 7.438 1.895 1 93.38 95 LYS B C 1
ATOM 1834 O O . LYS B 1 95 ? 19.062 6.555 1.177 1 93.38 95 LYS B O 1
ATOM 1839 N N . ILE B 1 96 ? 17.344 7.57 2.109 1 88.06 96 ILE B N 1
ATOM 1840 C CA . ILE B 1 96 ? 16.359 6.699 1.495 1 88.06 96 ILE B CA 1
ATOM 1841 C C . ILE B 1 96 ? 15.781 7.367 0.247 1 88.06 96 ILE B C 1
ATOM 1843 O O . ILE B 1 96 ? 15.297 8.5 0.309 1 88.06 96 ILE B O 1
ATOM 1847 N N . ARG B 1 97 ? 15.906 6.684 -0.845 1 92.94 97 ARG B N 1
ATOM 1848 C CA . ARG B 1 97 ? 15.445 7.262 -2.104 1 92.94 97 ARG B CA 1
ATOM 1849 C C . ARG B 1 97 ? 14.445 6.34 -2.793 1 92.94 97 ARG B C 1
ATOM 1851 O O . ARG B 1 97 ? 14.617 5.117 -2.803 1 92.94 97 ARG B O 1
ATOM 1858 N N . GLY B 1 98 ? 13.469 6.918 -3.295 1 91.38 98 GLY B N 1
ATOM 1859 C CA . GLY B 1 98 ? 12.539 6.223 -4.172 1 91.38 98 GLY B CA 1
ATOM 1860 C C . GLY B 1 98 ? 11.695 5.191 -3.443 1 91.38 98 GLY B C 1
ATOM 1861 O O . GLY B 1 98 ? 11.352 4.156 -4.012 1 91.38 98 GLY B O 1
ATOM 1862 N N . LEU B 1 99 ? 11.422 5.41 -2.148 1 88.25 99 LEU B N 1
ATOM 1863 C CA . LEU B 1 99 ? 10.531 4.508 -1.426 1 88.25 99 LEU B CA 1
ATOM 1864 C C . LEU B 1 99 ? 9.109 4.613 -1.956 1 88.25 99 LEU B C 1
ATOM 1866 O O . LEU B 1 99 ? 8.484 5.672 -1.864 1 88.25 99 LEU B O 1
ATOM 1870 N N . GLU B 1 100 ? 8.648 3.498 -2.449 1 91.06 100 GLU B N 1
ATOM 1871 C CA . GLU B 1 100 ? 7.324 3.504 -3.064 1 91.06 100 GLU B CA 1
ATOM 1872 C C . GLU B 1 100 ? 6.223 3.424 -2.008 1 91.06 100 GLU B C 1
ATOM 1874 O O . GLU B 1 100 ? 6.375 2.732 -1 1 91.06 100 GLU B O 1
ATOM 1879 N N . TRP B 1 101 ? 5.168 4.113 -2.275 1 92.06 101 TRP B N 1
ATOM 1880 C CA . TRP B 1 101 ? 4.039 4.125 -1.353 1 92.06 101 TRP B CA 1
ATOM 1881 C C . TRP B 1 101 ? 2.719 4.199 -2.109 1 92.06 101 TRP B C 1
ATOM 1883 O O . TRP B 1 101 ? 2.689 4.586 -3.281 1 92.06 101 TRP B O 1
ATOM 1893 N N . VAL B 1 102 ? 1.649 3.742 -1.476 1 95.44 102 VAL B N 1
ATOM 1894 C CA . VAL B 1 102 ? 0.266 3.986 -1.87 1 95.44 102 VAL B CA 1
ATOM 1895 C C . VAL B 1 102 ? -0.478 4.691 -0.739 1 95.44 102 VAL B C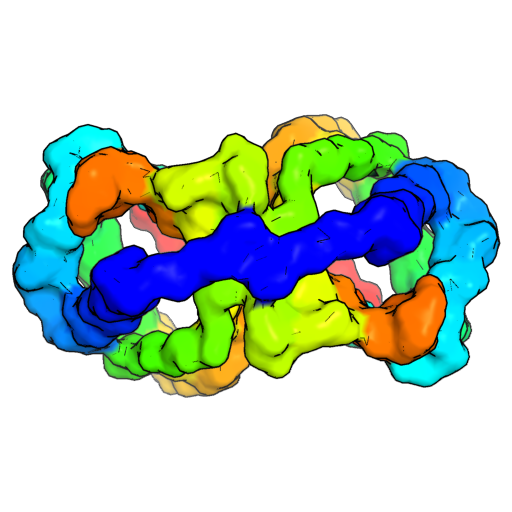 1
ATOM 1897 O O . VAL B 1 102 ? -0.409 4.27 0.417 1 95.44 102 VAL B O 1
ATOM 1900 N N . GLY B 1 103 ? -1.091 5.762 -1.024 1 96.56 103 GLY B N 1
ATOM 1901 C CA . GLY B 1 103 ? -1.944 6.477 -0.088 1 96.56 103 GLY B CA 1
ATOM 1902 C C . GLY B 1 103 ? -3.418 6.383 -0.435 1 96.56 103 GLY B C 1
ATOM 1903 O O . GLY B 1 103 ? -3.814 6.668 -1.567 1 96.56 103 GLY B O 1
ATOM 1904 N N . ARG B 1 104 ? -4.199 5.91 0.482 1 97.62 104 ARG B N 1
ATOM 1905 C CA . ARG B 1 104 ? -5.652 5.961 0.356 1 97.62 104 ARG B CA 1
ATOM 1906 C C . ARG B 1 104 ? -6.215 7.23 0.987 1 97.62 104 ARG B C 1
ATOM 1908 O O . ARG B 1 104 ? -6.102 7.434 2.197 1 97.62 104 ARG B O 1
ATOM 1915 N N . ILE B 1 105 ? -6.801 8.078 0.19 1 98.5 105 ILE B N 1
ATOM 1916 C CA . ILE B 1 105 ? -7.285 9.375 0.633 1 98.5 105 ILE B CA 1
ATOM 1917 C C . ILE B 1 105 ? -8.812 9.422 0.543 1 98.5 105 ILE B C 1
ATOM 1919 O O . ILE B 1 105 ? -9.375 9.281 -0.543 1 98.5 105 ILE B O 1
ATOM 1923 N N . GLU B 1 106 ? -9.469 9.555 1.635 1 98.5 106 GLU B N 1
ATOM 1924 C CA . GLU B 1 106 ? -10.922 9.719 1.703 1 98.5 106 GLU B CA 1
ATOM 1925 C C . GLU B 1 106 ? -11.305 11.172 1.982 1 98.5 106 GLU B C 1
ATOM 1927 O O . GLU B 1 106 ? -1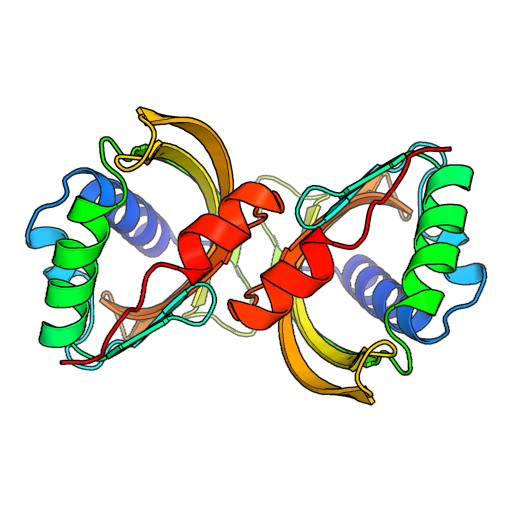0.836 11.766 2.955 1 98.5 106 GLU B O 1
ATOM 1932 N N . PHE B 1 107 ? -12.18 11.648 1.179 1 98.5 107 PHE B N 1
ATOM 1933 C CA . PHE B 1 107 ? -12.516 13.062 1.24 1 98.5 107 PHE B CA 1
ATOM 1934 C C . PHE B 1 107 ? -13.891 13.266 1.865 1 98.5 107 PHE B C 1
ATOM 1936 O O . PHE B 1 107 ? -14.805 12.453 1.653 1 98.5 107 PHE B O 1
ATOM 1943 N N . ALA B 1 108 ? -14.055 14.25 2.639 1 98.31 108 ALA B N 1
ATOM 1944 C CA . ALA B 1 108 ? -15.312 14.898 3.008 1 98.31 108 ALA B CA 1
ATOM 1945 C C . ALA B 1 108 ? -15.391 16.312 2.42 1 98.31 108 ALA B C 1
ATOM 1947 O O . ALA B 1 108 ? -14.852 17.25 2.99 1 98.31 108 ALA B O 1
ATOM 1948 N N . GLY B 1 109 ? -16.125 16.375 1.25 1 96.62 109 GLY B N 1
ATOM 1949 C CA . GLY B 1 109 ? -15.992 17.609 0.49 1 96.62 109 GLY B CA 1
ATOM 1950 C C . GLY B 1 109 ? -14.594 17.828 -0.055 1 96.62 109 GLY B C 1
ATOM 1951 O O . GLY B 1 109 ? -14.055 16.969 -0.757 1 96.62 109 GLY B O 1
ATOM 1952 N N . GLU B 1 110 ? -14.016 18.969 0.273 1 96.94 110 GLU B N 1
ATOM 1953 C CA . GLU B 1 110 ? -12.695 19.297 -0.241 1 96.94 110 GLU B CA 1
ATOM 1954 C C . GLU B 1 110 ? -11.602 18.953 0.769 1 96.94 110 GLU B C 1
ATOM 1956 O O . GLU B 1 110 ? -10.414 19.141 0.499 1 96.94 110 GLU B O 1
ATOM 1961 N N . LYS B 1 111 ? -11.992 18.438 1.925 1 98.31 111 LYS B N 1
ATOM 1962 C CA . LYS B 1 111 ? -11.016 18.094 2.953 1 98.31 111 LYS B CA 1
ATOM 1963 C C . LYS B 1 111 ? -10.836 16.578 3.053 1 98.31 111 LYS B C 1
ATOM 1965 O O . LYS B 1 111 ? -11.711 15.82 2.633 1 98.31 111 LYS B O 1
ATOM 1970 N N . ILE B 1 112 ? -9.742 16.203 3.609 1 98.56 112 ILE B N 1
ATOM 1971 C CA . ILE B 1 112 ? -9.422 14.789 3.814 1 98.56 112 ILE B CA 1
ATOM 1972 C C . ILE B 1 112 ? -9.953 14.336 5.176 1 98.56 112 ILE B C 1
ATOM 1974 O O . ILE B 1 112 ? -9.625 14.93 6.203 1 98.56 112 ILE B O 1
ATOM 1978 N N . SER B 1 113 ? -10.773 13.32 5.148 1 98.69 113 SER B N 1
ATOM 1979 C CA . SER B 1 113 ? -11.336 12.805 6.395 1 98.69 113 SER B CA 1
ATOM 1980 C C . SER B 1 113 ? -10.555 11.586 6.891 1 98.69 113 SER B C 1
ATOM 1982 O O . SER B 1 113 ? -10.586 11.273 8.078 1 98.69 113 SER B O 1
ATOM 1984 N N . LYS B 1 114 ? -9.93 10.914 6.035 1 98.19 114 LYS B N 1
ATOM 1985 C CA . LYS B 1 114 ? -9.094 9.766 6.395 1 98.19 114 LYS B CA 1
ATOM 1986 C C . LYS B 1 114 ? -7.961 9.578 5.387 1 98.19 114 LYS B C 1
ATOM 1988 O O . LYS B 1 114 ? -8.156 9.758 4.184 1 98.19 114 LYS B O 1
ATOM 1993 N N . TYR B 1 115 ? -6.805 9.25 5.824 1 97.25 115 TYR B N 1
ATOM 1994 C CA . TYR B 1 115 ? -5.617 8.992 5.02 1 97.25 115 TYR B CA 1
ATOM 1995 C C . TYR B 1 115 ? -4.867 7.762 5.52 1 97.25 115 TYR B C 1
ATOM 1997 O O . TYR B 1 115 ? -4.402 7.734 6.66 1 97.25 115 TYR B O 1
ATOM 2005 N N . THR B 1 116 ? -4.824 6.742 4.719 1 94.81 116 THR B N 1
ATOM 2006 C CA . THR B 1 116 ? -4.094 5.52 5.039 1 94.81 116 THR B CA 1
ATOM 2007 C C . THR B 1 116 ? -2.896 5.344 4.109 1 94.81 116 THR B C 1
ATOM 2009 O O . THR B 1 116 ? -3.031 5.449 2.889 1 94.81 116 THR B O 1
ATOM 2012 N N . ILE B 1 117 ? -1.736 5.082 4.688 1 93.19 117 ILE B N 1
ATOM 2013 C CA . ILE B 1 117 ? -0.515 4.977 3.896 1 93.19 117 ILE B CA 1
ATOM 2014 C C . ILE B 1 117 ? -0.009 3.535 3.922 1 93.19 117 ILE B C 1
ATOM 2016 O O . ILE B 1 117 ? 0.117 2.934 4.992 1 93.19 117 ILE B O 1
ATOM 2020 N N . PHE B 1 118 ? 0.223 3.025 2.773 1 91.06 118 PHE 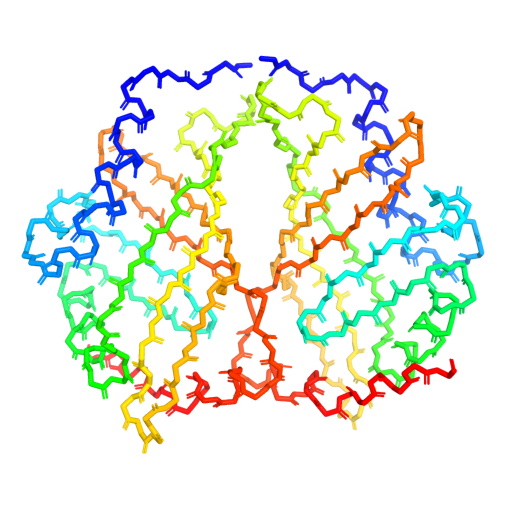B N 1
ATOM 2021 C CA . PHE B 1 118 ? 0.86 1.729 2.58 1 91.06 118 PHE B CA 1
ATOM 2022 C C . PHE B 1 118 ? 2.258 1.894 1.996 1 91.06 118 PHE B C 1
ATOM 2024 O O . PHE B 1 118 ? 2.441 2.602 1.003 1 91.06 118 PHE B O 1
ATOM 2031 N N . VAL B 1 119 ? 3.207 1.316 2.643 1 82.69 119 VAL B N 1
ATOM 2032 C CA . VAL B 1 119 ? 4.582 1.447 2.17 1 82.69 119 VAL B CA 1
ATOM 2033 C C . VAL B 1 119 ? 5.176 0.063 1.92 1 82.69 119 VAL B C 1
ATOM 2035 O O . VAL B 1 119 ? 4.844 -0.897 2.619 1 82.69 119 VAL B O 1
ATOM 2038 N N . SER B 1 120 ? 5.914 -0.082 0.855 1 71.88 120 SER B N 1
ATOM 2039 C CA . SER B 1 120 ? 6.734 -1.264 0.615 1 71.88 120 SER B CA 1
ATOM 2040 C C . SER B 1 120 ? 8.07 -1.163 1.338 1 71.88 120 SER B C 1
ATOM 2042 O O . SER B 1 120 ? 9.062 -0.705 0.762 1 71.88 120 SER B O 1
ATOM 2044 N N . PHE B 1 121 ? 8.039 -1.325 2.623 1 65.06 121 PHE B N 1
ATOM 2045 C CA . PHE B 1 121 ? 9.281 -1.146 3.359 1 65.06 121 PHE B CA 1
ATOM 2046 C C . PHE B 1 121 ? 10.211 -2.334 3.145 1 65.06 121 PHE B C 1
ATOM 2048 O O . PHE B 1 121 ? 9.781 -3.486 3.201 1 65.06 121 PHE B O 1
ATOM 2055 N N . PRO B 1 122 ? 11.375 -1.963 2.746 1 60.25 122 PRO B N 1
ATOM 2056 C CA . PRO B 1 122 ? 12.359 -3.023 2.988 1 60.25 122 PRO B CA 1
ATOM 2057 C C . PRO B 1 122 ? 12.453 -3.414 4.461 1 60.25 122 PRO B C 1
ATOM 2059 O O . PRO B 1 122 ? 12.102 -2.621 5.34 1 60.25 122 PRO B O 1
ATOM 2062 N N . PRO B 1 123 ? 12.766 -4.605 4.801 1 57.31 123 PRO B N 1
ATOM 2063 C CA . PRO B 1 123 ? 12.797 -5.098 6.18 1 57.31 123 PRO B CA 1
ATOM 2064 C C . PRO B 1 123 ? 13.5 -4.141 7.137 1 57.31 123 PRO B C 1
ATOM 2066 O O . PRO B 1 123 ? 13.031 -3.926 8.258 1 57.31 123 PRO B O 1
ATOM 2069 N N . LEU B 1 124 ? 14.586 -3.621 6.738 1 54.09 124 LEU B N 1
ATOM 2070 C CA . LEU B 1 124 ? 15.344 -2.736 7.617 1 54.09 124 LEU B CA 1
ATOM 2071 C C . LEU B 1 124 ? 14.555 -1.467 7.922 1 54.09 124 LEU B C 1
ATOM 2073 O O . LEU B 1 124 ? 14.555 -0.986 9.055 1 54.09 124 LEU B O 1
ATOM 2077 N N . GLU B 1 125 ? 13.93 -0.989 7 1 59.09 125 GLU B N 1
ATOM 2078 C CA . GLU B 1 125 ? 13.164 0.245 7.18 1 59.09 125 GLU B CA 1
ATOM 2079 C C . GLU B 1 125 ? 11.93 0.013 8.039 1 59.09 125 GLU B C 1
ATOM 2081 O O . GLU B 1 125 ? 11.547 0.875 8.836 1 59.09 125 GLU B O 1
ATOM 2086 N N . ALA B 1 126 ? 11.406 -1.131 7.961 1 59.06 126 ALA B N 1
ATOM 2087 C CA . ALA B 1 126 ? 10.242 -1.484 8.766 1 59.06 126 ALA B CA 1
ATOM 2088 C C . ALA B 1 126 ? 10.586 -1.514 10.25 1 59.06 126 ALA B C 1
ATOM 2090 O O . ALA B 1 126 ? 9.812 -1.038 11.086 1 59.06 126 ALA B O 1
ATOM 2091 N N . LYS B 1 127 ? 11.797 -2.02 10.477 1 59.38 127 LYS B N 1
ATOM 2092 C CA . LYS B 1 127 ? 12.266 -2.064 11.852 1 59.38 127 LYS B CA 1
ATOM 2093 C C . LYS B 1 127 ? 12.438 -0.66 12.422 1 59.38 127 LYS B C 1
ATOM 2095 O O . LYS B 1 127 ? 12.062 -0.395 13.57 1 59.38 127 LYS B O 1
ATOM 2100 N N . ALA B 1 128 ? 12.961 0.179 11.609 1 55.69 128 ALA B N 1
ATOM 2101 C CA . ALA B 1 128 ? 13.234 1.538 12.07 1 55.69 128 ALA B CA 1
ATOM 2102 C C . ALA B 1 128 ? 11.938 2.275 12.398 1 55.69 128 ALA B C 1
ATOM 2104 O O . ALA B 1 128 ? 11.875 3.014 13.383 1 55.69 128 ALA B O 1
ATOM 2105 N N . ILE B 1 129 ? 10.922 2.014 11.68 1 57.66 129 ILE B N 1
ATOM 2106 C CA . ILE B 1 129 ? 9.633 2.682 11.859 1 57.66 129 ILE B CA 1
ATOM 2107 C C . ILE B 1 129 ? 8.938 2.131 13.102 1 57.66 129 ILE B C 1
ATOM 2109 O O . ILE B 1 129 ? 8.297 2.877 13.844 1 57.66 129 ILE B O 1
ATOM 2113 N N . SER B 1 130 ? 9.148 0.853 13.281 1 58.09 130 SER B N 1
ATOM 2114 C CA . SER B 1 130 ? 8.5 0.212 14.422 1 58.09 130 SER B CA 1
ATOM 2115 C C . SER B 1 130 ? 9.023 0.765 15.742 1 58.09 130 SER B C 1
ATOM 2117 O O . SER B 1 130 ? 8.344 0.684 16.766 1 58.09 130 SER B O 1
ATOM 2119 N N . GLU B 1 131 ? 10.148 1.221 15.57 1 55.41 131 GLU B N 1
ATOM 2120 C CA . GLU B 1 131 ? 10.773 1.733 16.781 1 55.41 131 GLU B CA 1
ATOM 2121 C C . GLU B 1 131 ? 10.289 3.146 17.109 1 55.41 131 GLU B C 1
ATOM 2123 O O . GLU B 1 131 ? 10.523 3.658 18.203 1 55.41 131 GLU B O 1
ATOM 2128 N N . ILE B 1 132 ? 9.641 3.666 16.094 1 49.56 132 ILE B N 1
ATOM 2129 C CA . ILE B 1 132 ? 9.062 4.984 16.344 1 49.56 132 ILE B CA 1
ATOM 2130 C C . ILE B 1 132 ? 7.789 4.84 17.172 1 49.56 132 ILE B C 1
ATOM 2132 O O . ILE B 1 132 ? 6.844 4.164 16.75 1 49.56 132 ILE B O 1
ATOM 2136 N N . GLN B 1 133 ? 7.805 4.922 18.438 1 47.31 133 GLN B N 1
ATOM 2137 C CA . GLN B 1 133 ? 6.68 4.898 19.375 1 47.31 133 GLN B CA 1
ATOM 2138 C C . GLN B 1 133 ? 5.82 6.148 19.219 1 47.31 133 GLN B C 1
ATOM 2140 O O . GLN B 1 133 ? 6.305 7.266 19.422 1 47.31 133 GLN B O 1
ATOM 2145 N N . PHE B 1 134 ? 4.887 6.012 18.281 1 45.56 134 PHE B N 1
ATOM 2146 C CA . PHE B 1 134 ? 3.906 7.09 18.312 1 45.56 134 PHE B CA 1
ATOM 2147 C C . PHE B 1 134 ? 3.045 7.004 19.562 1 45.56 134 PHE B C 1
ATOM 2149 O O . PHE B 1 134 ? 2.314 6.027 19.75 1 45.56 134 PHE B O 1
ATOM 2156 N N . VAL B 1 135 ? 3.404 7.555 20.688 1 42.06 135 VAL B N 1
ATOM 2157 C CA . VAL B 1 135 ? 2.582 7.648 21.891 1 42.06 135 VAL B CA 1
ATOM 2158 C C . VAL B 1 135 ? 1.524 8.734 21.703 1 42.06 135 VAL B C 1
ATOM 2160 O O . VAL B 1 135 ? 1.856 9.914 21.531 1 42.06 135 VAL B O 1
ATOM 2163 N N . PRO B 1 136 ? 0.235 8.148 21.312 1 45.25 136 PRO B N 1
ATOM 2164 C CA . PRO B 1 136 ? -0.788 9.195 21.375 1 45.25 136 PRO B CA 1
ATOM 2165 C C . PRO B 1 136 ? -0.688 10.047 22.625 1 45.25 136 PRO B C 1
ATOM 2167 O O . PRO B 1 136 ? -0.413 9.531 23.719 1 45.25 136 PRO B O 1
ATOM 2170 N N . GLN B 1 137 ? -0.36 11.352 22.547 1 36.84 137 GLN B N 1
ATOM 2171 C CA . GLN B 1 137 ? -0.472 12.156 23.766 1 36.84 137 GLN B CA 1
ATOM 2172 C C . GLN B 1 137 ? -1.929 12.289 24.203 1 36.84 137 GLN B C 1
ATOM 2174 O O . GLN B 1 137 ? -2.834 12.297 23.375 1 36.84 137 GLN B O 1
#

pLDDT: mean 87.63, std 14.58, range [36.44, 98.69]

Organism: NCBI:txid879819

InterPro domains:
  IPR032710 NTF2-like domain superfamily [SSF54427] (4-124)
  IPR037401 SnoaL-like domain [PF12680] (11-114)

Nearest PDB structures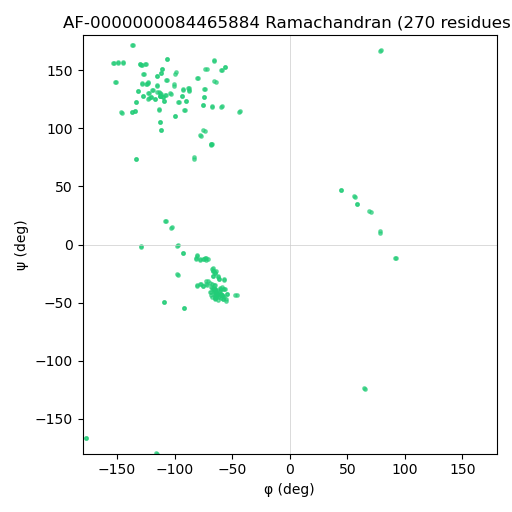 (foldseek):
  7xsi-assembly3_E  TM=8.152E-01  e=9.902E-07  Sordaria araneosa
  2rgq-assembly1_A  TM=7.025E-01  e=6.942E-07  Nostoc punctiforme PCC 73102
  2chc-assembly1_A  TM=6.602E-01  e=6.543E-07  Mycobacterium tuberculosis H37Rv
  1jkg-assembly1_A  TM=6.882E-01  e=9.457E-05  Homo sapiens
  6mrk-assembly1_U  TM=5.926E-01  e=2.423E-05  Drosophila melanogaster

Solvent-accessible surface area (backbone atoms only — not comparable to full-atom values): 14207 Å² total; per-residue (Å²): 84,69,83,47,70,66,59,51,52,51,54,54,46,53,49,54,30,54,46,66,67,48,73,69,42,62,67,44,38,41,69,75,17,37,39,39,43,47,68,41,73,32,59,20,58,67,38,45,52,49,50,52,56,56,43,57,68,43,39,41,79,48,43,67,44,81,73,50,67,26,33,31,72,94,39,83,54,36,38,40,36,34,32,29,33,30,34,30,33,58,90,81,63,45,76,46,70,67,45,44,37,40,35,40,41,30,44,57,85,92,23,34,39,33,38,37,42,23,41,44,37,36,36,69,54,30,47,58,53,44,66,54,75,76,69,81,126,86,69,82,48,71,67,59,49,52,51,54,54,48,50,49,54,29,54,47,66,67,48,73,68,42,63,69,44,39,40,69,74,17,38,40,38,42,48,68,40,72,34,59,22,58,67,38,44,53,48,49,53,57,55,43,59,69,43,40,42,80,49,43,69,43,81,72,49,65,27,32,30,73,93,36,82,52,37,37,40,37,35,32,30,31,31,34,32,33,57,91,79,62,47,78,45,68,66,44,42,36,39,36,41,41,30,43,57,86,92,23,34,40,33,36,37,43,23,41,43,38,37,35,69,56,30,46,58,52,44,65,54,76,76,70,81,127

Foldseek 3Di:
DDDDPLNVVLVVVLQVVVQVLDCVNLVQADQQAWEAELHDIAGGSVSVNVVSVLVCQFKDNKHWDWDDKADDPVQHQKIKTKTFMWIATDVVRDTDGGWIKIWIFGDDVRHTRYIYIGTPDDPVVSVSVVPSPSPRD/DDDDPLNVVLVVVLQVVVQVLDCVNLVQADQQAWEAELHDIAGGSVSVVVVSVLVCQFKDNKHWDWDDKADDPVQHQKIKTKTFIWIATDVVRDTDGGWIKIWIFGDDVRHTRYIYIGTPDDPVRSVSVVPSPSPRD

Sequence (274 aa):
MSLSPERKALVEEFYASSDRADDSWLDMFTPDCVIDFSGVTARGTEQLRHMREVGAKVVQNRVHYLDDVWVCGRLPDTVLATGRIDQDRLADGAKIRGLEWVGRIEFAGEKISKYTIFVSFPPLEAKAISEIQFVPQMSLSPERKALVEEFYASSDRADDSWLDMFTPDCVIDFSGVTARGTEQLRHMREVGAKVVQNRVHYLDDVWVCGRLPDTVLATGRIDQDRLADGAKIRGLEWVGRIEFAGEKISKYTIFVSFPPLEAKAISEIQFVPQ

Radius of gyration: 18.64 Å; Cα contacts (8 Å, |Δi|>4): 54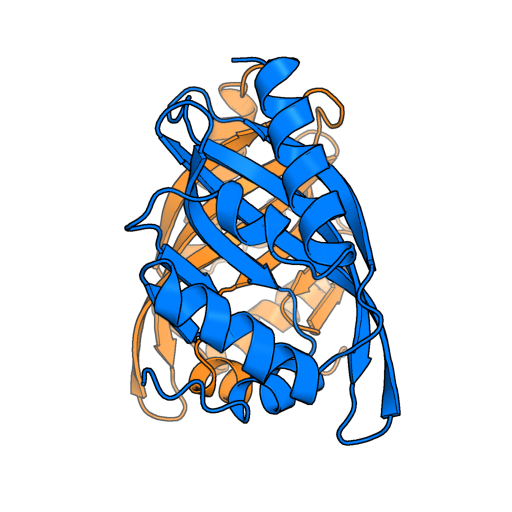5; chains: 2; bounding box: 40×49×46 Å